Protein AF-A0A7S6M8K4-F1 (afdb_monomer)

Sequence (267 aa):
MRDAERLLAMAREAQRISGGGVRGGRFPSEGTAAASAAVRNTSRVVQAAASGADGEGVRRAIDTLEEMCRRQRLAIPEGLRHSLYQVLAAEVLVNAAIMDSSPSMVAVATVYNGVLAELVESPEFTTVRDTPGILRQAAIRNPSDPKGFLRKVFATVAELERDPEFKTFQDTPGILRQAAIRNLSDPKGFLRTAMATVAELERDPEFESLRNTPGMIRHAAVHNPSDPKGFLRKVLRPKPETADPAVKPWTETVTDRTEGADNVRQR

Secondary structure (DSSP, 8-state):
-HHHHHHHHHHHHHHHHH------PPPPPHHHHHHHHHHHHH-HHHHHHHTTTTHHHHHHHHHHHHHHHHHTT----HHHHHHHHHHHHHHHHHHHHHTTS-HHHHHHHHHHHS-THHHHS-GGGGGGTT-HHHHHHHHHHSTT-HHHHHHHHHHHHHHHHH-GGGGGGTT-HHHHHHHHHH-TT-HHHHHHHHHHHHHHHHH-GGGGGGTT-HHHHHHHHHH-TT-HHHHHHHHHSPPPP---S----------------------

Foldseek 3Di:
DVVLVVLLVVLLVLCLVVVDDLDDDDDDDPLLVVLLVCLCVPPPLLVVCCVDPQNVLLVLLSRSLVSSCVVSVHDDDSVSSNVNSNLLSVQLVQQCVVLVHGSNQQSLLCSNPPRCVCLLPPPVCPVCNVVSVLSSLLCRVPSNCSPVLVVLLVVQLVVLCPDPVLVVCVVPSVLSSCLCRVVVVCSPVLSVQLVVQLVVQCPDPVCVVCVVVSVLSSCLSRVVVVCSPVVVVVVPDPDPDPPDPDDDDDDDDDDDDDDDDDDDDDD

Mean predicted aligned error: 11.48 Å

Structure (mmCIF, N/CA/C/O backbone):
data_AF-A0A7S6M8K4-F1
#
_entry.id   AF-A0A7S6M8K4-F1
#
loop_
_atom_site.group_PDB
_atom_site.id
_atom_site.type_symbol
_atom_site.label_atom_id
_atom_site.label_alt_id
_atom_site.label_comp_id
_atom_site.label_asym_id
_atom_site.label_entity_id
_atom_site.label_seq_id
_atom_site.pdbx_PDB_ins_code
_atom_site.Cartn_x
_atom_site.Cartn_y
_atom_site.Cartn_z
_atom_site.occupancy
_atom_site.B_iso_or_equiv
_atom_site.auth_seq_id
_atom_site.auth_comp_id
_atom_site.auth_asym_id
_atom_site.auth_atom_id
_atom_site.pdbx_PDB_model_num
ATOM 1 N N . MET A 1 1 ? 12.757 -6.498 -26.785 1.00 80.44 1 MET A N 1
ATOM 2 C CA . MET A 1 1 ? 12.125 -7.025 -25.551 1.00 80.44 1 MET A CA 1
ATOM 3 C C . MET A 1 1 ? 13.153 -7.408 -24.493 1.00 80.44 1 MET A C 1
ATOM 5 O O . MET A 1 1 ? 13.243 -6.672 -23.525 1.00 80.44 1 MET A O 1
ATOM 9 N N . ARG A 1 2 ? 14.007 -8.426 -24.691 1.00 89.69 2 ARG A N 1
ATOM 10 C CA . ARG A 1 2 ? 15.020 -8.834 -23.685 1.00 89.69 2 ARG A CA 1
ATOM 11 C C . ARG A 1 2 ? 15.926 -7.701 -23.169 1.00 89.69 2 ARG A C 1
ATOM 13 O O . ARG A 1 2 ? 16.185 -7.622 -21.976 1.00 89.69 2 ARG A O 1
ATOM 20 N N . ASP A 1 3 ? 16.381 -6.796 -24.037 1.00 92.38 3 ASP A N 1
ATOM 21 C CA . ASP A 1 3 ? 17.190 -5.635 -23.615 1.00 92.38 3 ASP A CA 1
ATOM 22 C C . ASP A 1 3 ? 16.422 -4.636 -22.743 1.00 92.38 3 ASP A C 1
ATOM 24 O O . ASP A 1 3 ? 16.985 -4.054 -21.820 1.00 92.38 3 ASP A O 1
ATOM 28 N N . ALA A 1 4 ? 15.127 -4.465 -23.008 1.00 90.56 4 ALA A N 1
ATOM 29 C CA . ALA A 1 4 ? 14.264 -3.581 -22.238 1.00 90.56 4 ALA A CA 1
ATOM 30 C C . ALA A 1 4 ? 14.006 -4.137 -20.828 1.00 90.56 4 ALA A C 1
ATOM 32 O O . ALA A 1 4 ? 14.117 -3.405 -19.848 1.00 90.56 4 ALA A O 1
ATOM 33 N N . GLU A 1 5 ? 13.740 -5.441 -20.717 1.00 91.94 5 GLU A N 1
ATOM 34 C CA . GLU A 1 5 ? 13.595 -6.138 -19.431 1.00 91.94 5 GLU A CA 1
ATOM 35 C C . GLU A 1 5 ? 14.881 -6.052 -18.600 1.00 91.94 5 GLU A C 1
ATOM 37 O O . GLU A 1 5 ? 14.834 -5.730 -17.412 1.00 91.94 5 GLU A O 1
ATOM 42 N N . ARG A 1 6 ? 16.045 -6.257 -19.236 1.00 94.88 6 ARG A N 1
ATOM 43 C CA . ARG A 1 6 ? 17.353 -6.084 -18.586 1.00 94.88 6 ARG A CA 1
ATOM 44 C C . ARG A 1 6 ? 17.541 -4.670 -18.045 1.00 94.88 6 ARG A C 1
ATOM 46 O O . ARG A 1 6 ? 17.959 -4.516 -16.901 1.00 94.88 6 ARG A O 1
ATOM 53 N N . LEU A 1 7 ? 17.210 -3.646 -18.831 1.00 93.50 7 LEU A N 1
ATOM 54 C CA . LEU A 1 7 ? 17.341 -2.255 -18.400 1.00 93.50 7 LEU A CA 1
ATOM 55 C C . LEU A 1 7 ? 16.407 -1.921 -17.223 1.00 93.50 7 LEU A C 1
ATOM 57 O O . LEU A 1 7 ? 16.845 -1.256 -16.285 1.00 93.50 7 LEU A O 1
ATOM 61 N N . LEU A 1 8 ? 15.159 -2.413 -17.223 1.00 94.31 8 LEU A N 1
ATOM 62 C CA . LEU A 1 8 ? 14.250 -2.274 -16.071 1.00 94.31 8 LEU A CA 1
ATOM 63 C C . LEU A 1 8 ? 14.830 -2.923 -14.817 1.00 94.31 8 LEU A C 1
ATOM 65 O O . LEU A 1 8 ? 14.835 -2.302 -13.754 1.00 94.31 8 LEU A O 1
ATOM 69 N N . ALA A 1 9 ? 15.335 -4.152 -14.935 1.00 94.38 9 ALA A N 1
ATOM 70 C CA . ALA A 1 9 ? 15.938 -4.867 -13.816 1.00 94.38 9 ALA A CA 1
ATOM 71 C C . ALA A 1 9 ? 17.154 -4.113 -13.253 1.00 94.38 9 ALA A C 1
ATOM 73 O O . ALA A 1 9 ? 17.251 -3.928 -12.040 1.00 94.38 9 ALA A O 1
ATOM 74 N N . MET A 1 10 ? 18.030 -3.599 -14.123 1.00 94.44 10 MET A N 1
ATOM 75 C CA . MET A 1 10 ? 19.170 -2.768 -13.721 1.00 94.44 10 MET A CA 1
ATOM 76 C C . MET A 1 10 ? 18.728 -1.491 -13.002 1.00 94.44 10 MET A C 1
ATOM 78 O O . MET A 1 10 ? 19.298 -1.139 -11.972 1.00 94.44 10 MET A O 1
ATOM 82 N N . ALA A 1 11 ? 17.706 -0.804 -13.518 1.00 93.25 11 ALA A N 1
ATOM 83 C CA . ALA A 1 11 ? 17.202 0.421 -12.907 1.00 93.25 11 ALA A CA 1
ATOM 84 C C . ALA A 1 11 ? 16.611 0.171 -11.514 1.00 93.25 11 ALA A C 1
ATOM 86 O O . ALA A 1 11 ? 16.891 0.930 -10.586 1.00 93.25 11 ALA A O 1
ATOM 87 N N . ARG A 1 12 ? 15.863 -0.924 -11.348 1.00 94.31 12 ARG A N 1
ATOM 88 C CA . ARG A 1 12 ? 15.320 -1.363 -10.054 1.00 94.31 12 ARG A CA 1
ATOM 89 C C . ARG A 1 12 ? 16.419 -1.710 -9.058 1.00 94.31 12 ARG A C 1
ATOM 91 O O . ARG A 1 12 ? 16.337 -1.304 -7.903 1.00 94.31 12 ARG A O 1
ATOM 98 N N . GLU A 1 13 ? 17.447 -2.429 -9.498 1.00 92.75 13 GLU A N 1
ATOM 99 C CA . GLU A 1 13 ? 18.561 -2.822 -8.634 1.00 92.75 13 GLU A CA 1
ATOM 100 C C . GLU A 1 13 ? 19.394 -1.616 -8.190 1.00 92.75 13 GLU A C 1
ATOM 102 O O . GLU A 1 13 ? 19.613 -1.425 -6.995 1.00 92.75 13 GLU A O 1
ATOM 107 N N . ALA A 1 14 ? 19.762 -0.728 -9.118 1.00 90.44 14 ALA A N 1
ATOM 108 C CA . ALA A 1 14 ? 20.446 0.521 -8.783 1.00 90.44 14 ALA A CA 1
ATOM 109 C C . ALA A 1 14 ? 19.627 1.357 -7.784 1.00 90.44 14 ALA A C 1
ATOM 111 O O . ALA A 1 14 ? 20.143 1.869 -6.788 1.00 90.44 14 ALA A O 1
ATOM 112 N N . GLN A 1 15 ? 18.314 1.432 -8.007 1.00 89.62 15 GLN A N 1
ATOM 113 C CA . GLN A 1 15 ? 17.397 2.126 -7.120 1.00 89.62 15 GLN A CA 1
ATOM 114 C C . GLN A 1 15 ? 17.330 1.484 -5.723 1.00 89.62 15 GLN A C 1
ATOM 116 O O . GLN A 1 15 ? 17.346 2.215 -4.728 1.00 89.62 15 GLN A O 1
ATOM 121 N N . ARG A 1 16 ? 17.307 0.149 -5.631 1.00 87.88 16 ARG A N 1
ATOM 122 C CA . ARG A 1 16 ? 17.327 -0.603 -4.368 1.00 87.88 16 ARG A CA 1
ATOM 123 C C . ARG A 1 16 ? 18.598 -0.328 -3.566 1.00 87.88 16 ARG A C 1
ATOM 125 O O . ARG A 1 16 ? 18.498 -0.043 -2.377 1.00 87.88 16 ARG A O 1
ATOM 132 N N . ILE A 1 17 ? 19.761 -0.337 -4.219 1.00 87.00 17 ILE A N 1
ATOM 133 C CA . ILE A 1 17 ? 21.057 -0.044 -3.585 1.00 87.00 17 ILE A CA 1
ATOM 134 C C . ILE A 1 17 ? 21.106 1.401 -3.071 1.00 87.00 17 ILE A C 1
ATOM 136 O O . ILE A 1 17 ? 21.607 1.657 -1.979 1.00 87.00 17 ILE A O 1
ATOM 140 N N . SER A 1 18 ? 20.564 2.355 -3.834 1.00 84.25 18 SER A N 1
ATOM 141 C CA . SER A 1 18 ? 20.628 3.777 -3.471 1.00 84.25 18 SER A CA 1
ATOM 142 C C . SER A 1 18 ? 19.740 4.178 -2.282 1.00 84.25 18 SER A C 1
ATOM 144 O O . SER A 1 18 ? 19.980 5.217 -1.673 1.00 84.25 18 SER A O 1
AT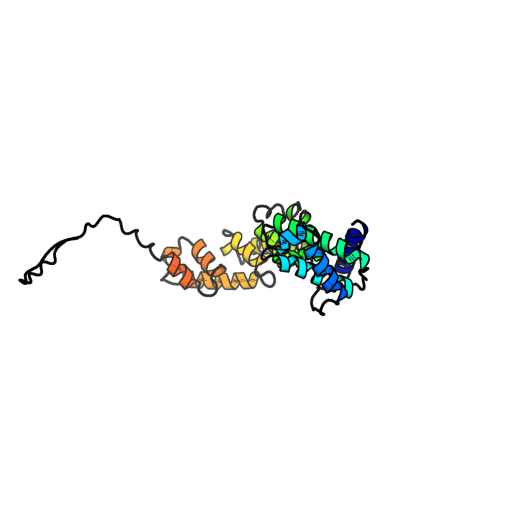OM 146 N N . GLY A 1 19 ? 18.681 3.413 -1.980 1.00 70.12 19 GLY A N 1
ATOM 147 C CA . GLY A 1 19 ? 17.754 3.652 -0.861 1.00 70.12 19 GLY A CA 1
ATOM 148 C C . GLY A 1 19 ? 16.918 4.949 -0.907 1.00 70.12 19 GLY A C 1
ATOM 149 O O . GLY A 1 19 ? 16.020 5.126 -0.085 1.00 70.12 19 GLY A O 1
ATOM 150 N N . GLY A 1 20 ? 17.171 5.868 -1.844 1.00 67.94 20 GLY A N 1
ATOM 151 C CA . GLY A 1 20 ? 16.504 7.175 -1.915 1.00 67.94 20 GLY A CA 1
ATOM 152 C C . GLY A 1 20 ? 15.172 7.150 -2.671 1.00 67.94 20 GLY A C 1
ATOM 153 O O . GLY A 1 20 ? 15.065 6.546 -3.728 1.00 67.94 20 GLY A O 1
ATOM 154 N N . GLY A 1 21 ? 14.141 7.851 -2.194 1.00 65.88 21 GLY A N 1
ATOM 155 C CA . GLY A 1 21 ? 12.862 7.942 -2.913 1.00 65.88 21 GLY A CA 1
ATOM 156 C C . GLY A 1 21 ? 12.962 8.649 -4.278 1.00 65.88 21 GLY A C 1
ATOM 157 O O . GLY A 1 21 ? 13.757 9.573 -4.472 1.00 65.88 21 GLY A O 1
ATOM 158 N N . VAL A 1 22 ? 12.095 8.266 -5.219 1.00 63.56 22 VAL A N 1
ATOM 159 C CA . VAL A 1 22 ? 11.890 8.970 -6.492 1.00 63.56 22 VAL A CA 1
ATOM 160 C C . VAL A 1 22 ? 10.879 10.093 -6.220 1.00 63.56 22 VAL A C 1
ATOM 162 O O . VAL A 1 22 ? 9.671 9.874 -6.211 1.00 63.56 22 VAL A O 1
ATOM 165 N N . ARG A 1 23 ? 11.364 11.294 -5.876 1.00 58.34 23 ARG A N 1
ATOM 166 C CA . ARG A 1 23 ? 10.528 12.487 -5.620 1.00 58.34 23 ARG A CA 1
ATOM 167 C C . ARG A 1 23 ? 11.109 13.735 -6.265 1.00 58.34 23 ARG A C 1
ATOM 169 O O . ARG A 1 23 ? 12.242 14.089 -5.962 1.00 58.34 23 ARG A O 1
ATOM 176 N N . GLY A 1 24 ? 10.297 14.452 -7.034 1.00 49.84 24 GLY A N 1
ATOM 177 C CA . GLY A 1 24 ? 10.680 15.684 -7.725 1.00 49.84 24 GLY A CA 1
ATOM 178 C C . GLY A 1 24 ? 10.673 15.457 -9.229 1.00 49.84 24 GLY A C 1
ATOM 179 O O . GLY A 1 24 ? 11.394 14.600 -9.723 1.00 49.84 24 GLY A O 1
ATOM 180 N N . GLY A 1 25 ? 9.813 16.183 -9.936 1.00 50.12 25 GLY A N 1
ATOM 181 C CA . GLY A 1 25 ? 9.727 16.116 -11.388 1.00 50.12 25 GLY A CA 1
ATOM 182 C C . GLY A 1 25 ? 10.574 17.212 -12.017 1.00 50.12 25 GLY A C 1
ATOM 183 O O . GLY A 1 25 ? 10.394 18.388 -11.705 1.00 50.12 25 GLY A O 1
ATOM 184 N N . ARG A 1 26 ? 11.462 16.841 -12.938 1.00 55.88 26 ARG A N 1
ATOM 185 C CA . ARG A 1 26 ? 11.700 17.691 -14.109 1.00 55.88 26 ARG A CA 1
ATOM 186 C C . ARG A 1 26 ? 10.752 17.239 -15.208 1.00 55.88 26 ARG A C 1
ATOM 188 O O . ARG A 1 26 ? 10.406 16.062 -15.276 1.00 55.88 26 ARG A O 1
ATOM 195 N N . PHE A 1 27 ? 10.336 18.183 -16.043 1.00 55.06 27 PHE A N 1
ATOM 196 C CA . PHE A 1 27 ? 9.545 17.875 -17.225 1.00 55.06 27 PHE A CA 1
ATOM 197 C C . PHE A 1 27 ? 10.275 16.831 -18.091 1.00 55.06 27 PHE A C 1
ATOM 199 O O . PHE A 1 27 ? 11.500 16.930 -18.236 1.00 55.06 27 PHE A O 1
ATOM 206 N N . PRO A 1 28 ? 9.557 15.827 -18.627 1.00 61.09 28 PRO A N 1
ATOM 207 C CA . PRO A 1 28 ? 10.139 14.851 -19.540 1.00 61.09 28 PRO A CA 1
ATOM 208 C C . PRO A 1 28 ? 10.747 15.565 -20.753 1.00 61.09 28 PRO A C 1
ATOM 210 O O . PRO A 1 28 ? 10.230 16.591 -21.195 1.00 61.09 28 PRO A O 1
ATOM 213 N N . SER A 1 29 ? 11.851 15.037 -21.291 1.00 67.00 29 SER A N 1
ATOM 214 C CA . SER A 1 29 ? 12.416 15.567 -22.535 1.00 67.00 29 SER A CA 1
ATOM 215 C C . SER A 1 29 ? 11.436 15.364 -23.697 1.00 67.00 29 SER A C 1
ATOM 217 O O . SER A 1 29 ? 10.561 14.495 -23.637 1.00 67.00 29 SER A O 1
ATOM 219 N N . GLU A 1 30 ? 11.595 16.122 -24.785 1.00 66.38 30 GLU A N 1
ATOM 220 C CA . GLU A 1 30 ? 10.774 15.943 -25.993 1.00 66.38 30 GLU A CA 1
ATOM 221 C C . GLU A 1 30 ? 10.832 14.499 -26.521 1.00 66.38 30 GLU A C 1
ATOM 223 O O . GLU A 1 30 ? 9.801 13.931 -26.881 1.00 66.38 30 GLU A O 1
ATOM 228 N N . GLY A 1 31 ? 12.005 13.855 -26.462 1.00 65.56 31 GLY A N 1
ATOM 229 C CA . GLY A 1 31 ? 12.171 12.442 -26.820 1.00 65.56 31 GLY A CA 1
ATOM 230 C C . GLY A 1 31 ? 11.387 11.483 -25.912 1.00 65.56 31 GLY A C 1
ATOM 231 O O . GLY A 1 31 ? 10.781 10.525 -26.395 1.00 65.56 31 GLY A O 1
ATOM 232 N N . THR A 1 32 ? 11.321 11.759 -24.606 1.00 68.56 32 THR A N 1
ATOM 233 C CA . THR A 1 32 ? 10.484 11.004 -23.658 1.00 68.56 32 THR A CA 1
ATOM 234 C C . THR A 1 32 ? 8.996 11.184 -23.969 1.00 68.56 32 THR A C 1
ATOM 236 O O . THR A 1 32 ? 8.247 10.205 -23.997 1.00 68.56 32 THR A O 1
ATOM 239 N N . ALA A 1 33 ? 8.561 12.415 -24.253 1.00 70.69 33 ALA A N 1
ATOM 240 C CA . ALA A 1 33 ? 7.173 12.711 -24.600 1.00 70.69 33 ALA A CA 1
ATOM 241 C C . ALA A 1 33 ? 6.750 12.019 -25.909 1.00 70.69 33 ALA A C 1
ATOM 243 O O . ALA A 1 33 ? 5.686 11.391 -25.953 1.00 70.69 33 ALA A O 1
ATOM 244 N N . ALA A 1 34 ? 7.604 12.057 -26.938 1.00 72.25 34 ALA A N 1
ATOM 245 C CA . ALA A 1 34 ? 7.370 11.411 -28.227 1.00 72.25 34 ALA A CA 1
ATOM 246 C C . ALA A 1 34 ? 7.308 9.879 -28.109 1.00 72.25 34 ALA A C 1
ATOM 248 O O . ALA A 1 34 ? 6.358 9.262 -28.592 1.00 72.25 34 ALA A O 1
ATOM 249 N N . ALA A 1 35 ? 8.258 9.254 -27.403 1.00 70.88 35 ALA A N 1
ATOM 250 C CA . ALA A 1 35 ? 8.255 7.806 -27.188 1.00 70.88 35 ALA A CA 1
ATOM 251 C C . ALA A 1 35 ? 7.057 7.344 -26.334 1.00 70.88 35 ALA A C 1
ATOM 253 O O . ALA A 1 35 ? 6.442 6.317 -26.629 1.00 70.88 35 ALA A O 1
ATOM 254 N N . SER A 1 36 ? 6.673 8.123 -25.316 1.00 69.12 36 SER A N 1
ATOM 255 C CA . SER A 1 36 ? 5.477 7.875 -24.499 1.00 69.12 36 SER A CA 1
ATOM 256 C C . SER A 1 36 ? 4.193 7.948 -25.337 1.00 69.12 36 SER A C 1
ATOM 258 O O . SER A 1 36 ? 3.338 7.063 -25.252 1.00 69.12 36 SER A O 1
ATOM 260 N N . ALA A 1 37 ? 4.066 8.963 -26.199 1.00 71.88 37 ALA A N 1
ATOM 261 C CA . ALA A 1 37 ? 2.937 9.100 -27.117 1.00 71.88 37 ALA A CA 1
ATOM 262 C C . ALA A 1 37 ? 2.891 7.967 -28.154 1.00 71.88 37 ALA A C 1
ATOM 264 O O . ALA A 1 37 ? 1.827 7.393 -28.385 1.00 71.88 37 ALA A O 1
ATOM 265 N N . ALA A 1 38 ? 4.040 7.588 -28.720 1.00 72.31 38 ALA A N 1
ATOM 266 C CA . ALA A 1 38 ? 4.138 6.485 -29.669 1.00 72.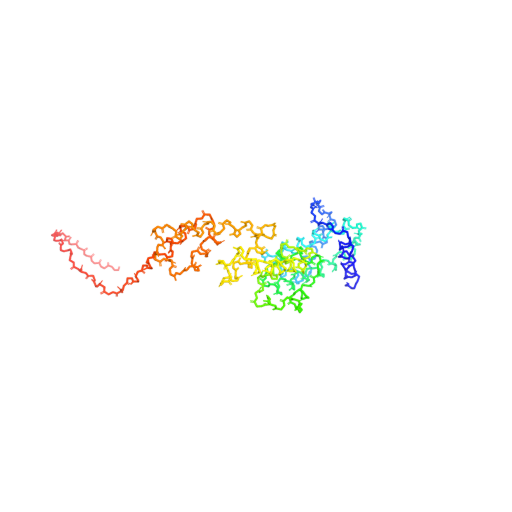31 38 ALA A CA 1
ATOM 267 C C . ALA A 1 38 ? 3.637 5.172 -29.057 1.00 72.31 38 ALA A C 1
ATOM 269 O O . ALA A 1 38 ? 2.848 4.471 -29.683 1.00 72.31 38 ALA A O 1
ATOM 270 N N . VAL A 1 39 ? 4.025 4.857 -27.817 1.00 70.25 39 VAL A N 1
ATOM 271 C CA . VAL A 1 39 ? 3.605 3.630 -27.116 1.00 70.25 39 VAL A CA 1
ATOM 272 C C . VAL A 1 39 ? 2.097 3.595 -26.880 1.00 70.25 39 VAL A C 1
ATOM 274 O O . VAL A 1 39 ? 1.481 2.553 -27.106 1.00 70.25 39 VAL A O 1
ATOM 277 N N . ARG A 1 40 ? 1.488 4.7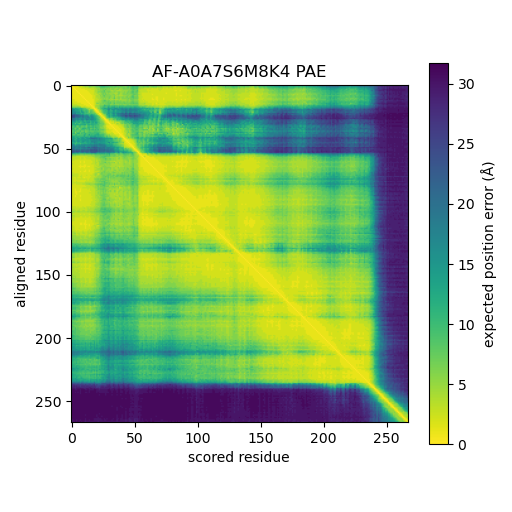34 -26.523 1.00 67.00 40 ARG A N 1
ATOM 278 C CA . ARG A 1 40 ? 0.024 4.859 -26.418 1.00 67.00 40 ARG A CA 1
ATOM 279 C C . ARG A 1 40 ? -0.684 4.618 -27.752 1.00 67.00 40 ARG A C 1
ATOM 281 O O . ARG A 1 40 ? -1.744 4.007 -27.769 1.00 67.00 40 ARG A O 1
ATOM 288 N N . ASN A 1 41 ? -0.089 5.067 -28.855 1.00 65.56 41 ASN A N 1
ATOM 289 C CA . ASN A 1 41 ? -0.712 5.028 -30.180 1.00 65.56 41 ASN A CA 1
ATOM 290 C C . ASN A 1 41 ? -0.485 3.720 -30.957 1.00 65.56 41 ASN A C 1
ATOM 292 O O . ASN A 1 41 ? -1.177 3.472 -31.941 1.00 65.56 41 ASN A O 1
ATOM 296 N N . THR A 1 42 ? 0.485 2.894 -30.560 1.00 65.81 42 THR A N 1
ATOM 297 C CA . THR A 1 42 ? 0.885 1.694 -31.326 1.00 65.81 42 THR A CA 1
ATOM 298 C C . THR A 1 42 ? 0.662 0.387 -30.578 1.00 65.81 42 THR A C 1
ATOM 300 O O . THR A 1 42 ? 0.421 -0.642 -31.206 1.00 65.81 42 THR A O 1
ATOM 303 N N . SER A 1 43 ? 0.708 0.388 -29.245 1.00 65.75 43 SER A N 1
ATOM 304 C CA . SER A 1 43 ? 0.426 -0.822 -28.479 1.00 65.75 43 SER A CA 1
ATOM 305 C C . SER A 1 43 ? -1.067 -0.931 -28.222 1.00 65.75 43 SER A C 1
ATOM 307 O O . SER A 1 43 ? -1.571 -0.230 -27.356 1.00 65.75 43 SER A O 1
ATOM 309 N N . ARG A 1 44 ? -1.767 -1.851 -28.899 1.00 62.72 44 ARG A N 1
ATOM 310 C CA . ARG A 1 44 ? -3.197 -2.129 -28.647 1.00 62.72 44 ARG A CA 1
ATOM 311 C C . ARG A 1 44 ? -3.509 -2.381 -27.168 1.00 62.72 44 ARG A C 1
ATOM 313 O O . ARG A 1 44 ? -4.572 -1.991 -26.706 1.00 62.72 44 ARG A O 1
ATOM 320 N N . VAL A 1 45 ? -2.576 -2.983 -26.425 1.00 59.38 45 VAL A N 1
ATOM 321 C CA . VAL A 1 45 ? -2.699 -3.233 -24.978 1.00 59.38 45 VAL A CA 1
ATOM 322 C C . VAL A 1 45 ? -2.682 -1.923 -24.185 1.00 59.38 45 VAL A C 1
ATOM 324 O O . VAL A 1 45 ? -3.517 -1.714 -23.310 1.00 59.38 45 VAL A O 1
ATOM 327 N N . VAL A 1 46 ? -1.776 -1.002 -24.526 1.00 62.78 46 VAL A N 1
ATOM 328 C CA . VAL A 1 46 ? -1.713 0.329 -23.896 1.00 62.78 46 VAL A CA 1
ATOM 329 C C . VAL A 1 46 ? -2.856 1.216 -24.373 1.00 62.78 46 VAL A C 1
ATOM 331 O O . VAL A 1 46 ? -3.374 2.006 -23.601 1.00 62.78 46 VAL A O 1
ATOM 334 N N . GLN A 1 47 ? -3.274 1.071 -25.624 1.00 62.91 47 GLN A N 1
ATOM 335 C CA . GLN A 1 47 ? -4.352 1.825 -26.246 1.00 62.91 47 GLN A CA 1
ATOM 336 C C . GLN A 1 47 ? -5.702 1.452 -25.629 1.00 62.91 47 GLN A C 1
ATOM 338 O O . GLN A 1 47 ? -6.455 2.349 -25.274 1.00 62.91 47 GLN A O 1
ATOM 343 N N . ALA A 1 48 ? -5.949 0.158 -25.389 1.00 58.56 48 ALA A N 1
ATOM 344 C CA . ALA A 1 48 ? -7.110 -0.336 -24.650 1.00 58.56 48 ALA A CA 1
ATOM 345 C C . ALA A 1 48 ? -7.133 0.170 -23.195 1.00 58.56 48 ALA A C 1
ATOM 347 O O . ALA A 1 48 ? -8.190 0.538 -22.687 1.00 58.56 48 ALA A O 1
ATOM 348 N N . ALA A 1 49 ? -5.967 0.256 -22.545 1.00 54.78 49 ALA A N 1
ATOM 349 C CA . ALA A 1 49 ? -5.834 0.857 -21.217 1.00 54.78 49 ALA A CA 1
ATOM 350 C C . ALA A 1 49 ? -5.981 2.394 -21.219 1.00 54.78 49 ALA A C 1
ATOM 352 O O . ALA A 1 49 ? -6.477 2.975 -20.258 1.00 54.78 49 ALA A O 1
ATOM 353 N N . ALA A 1 50 ? -5.559 3.063 -22.296 1.00 50.94 50 ALA A N 1
ATOM 354 C CA . ALA A 1 50 ? -5.585 4.517 -22.448 1.00 50.94 50 ALA A CA 1
ATOM 355 C C . ALA A 1 50 ? -6.932 5.061 -22.949 1.00 50.94 50 ALA A C 1
ATOM 357 O O . ALA A 1 50 ? -7.204 6.241 -22.758 1.00 50.94 50 ALA A O 1
ATOM 358 N N . SER A 1 51 ? -7.778 4.227 -23.564 1.00 54.59 51 SER A N 1
ATOM 359 C CA . SER A 1 51 ? -9.147 4.582 -23.964 1.00 54.59 51 SER A CA 1
ATOM 360 C C . SER A 1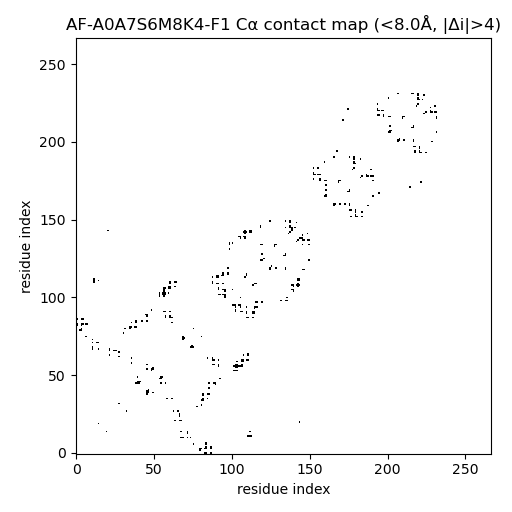 51 ? -10.141 4.661 -22.793 1.00 54.59 51 SER A C 1
ATOM 362 O O . SER A 1 51 ? -11.287 5.049 -23.003 1.00 54.59 51 SER A O 1
ATOM 364 N N . GLY A 1 52 ? -9.716 4.318 -21.570 1.00 54.41 52 GLY A N 1
ATOM 365 C CA . GLY A 1 52 ? -10.448 4.556 -20.319 1.00 54.41 52 GLY A CA 1
ATOM 366 C C . GLY A 1 52 ? -9.781 5.625 -19.439 1.00 54.41 52 GLY A C 1
ATOM 367 O O . GLY A 1 52 ? -8.740 6.176 -19.791 1.00 54.41 52 GLY A O 1
ATOM 368 N N . ALA A 1 53 ? -10.335 5.879 -18.248 1.00 50.69 53 ALA A N 1
ATOM 369 C CA . ALA A 1 53 ? -9.800 6.827 -17.252 1.00 50.69 53 ALA A CA 1
ATOM 370 C C . ALA A 1 53 ? -8.379 6.488 -16.718 1.00 50.69 53 ALA A C 1
ATOM 372 O O . ALA A 1 53 ? -7.833 7.214 -15.891 1.00 50.69 53 ALA A O 1
ATOM 373 N N . ASP A 1 54 ? -7.757 5.412 -17.210 1.00 62.16 54 ASP A N 1
ATOM 374 C CA . ASP A 1 54 ? -6.554 4.782 -16.663 1.00 62.16 54 ASP A CA 1
ATOM 375 C C . ASP A 1 54 ? -5.261 5.026 -17.468 1.00 62.16 54 ASP A C 1
ATOM 377 O O . ASP A 1 54 ? -4.176 4.597 -17.055 1.00 62.16 54 ASP A O 1
ATOM 381 N N . GLY A 1 55 ? -5.319 5.785 -18.571 1.00 67.81 55 GLY A N 1
ATOM 382 C CA . GLY A 1 55 ? -4.125 6.200 -19.327 1.00 67.81 55 GLY A CA 1
ATOM 383 C C . GLY A 1 55 ? -3.123 7.027 -18.503 1.00 67.81 55 GLY A C 1
ATOM 384 O O . GLY A 1 55 ? -1.922 7.049 -18.796 1.00 67.81 55 GLY A O 1
ATOM 385 N N . GLU A 1 56 ? -3.593 7.664 -17.427 1.00 80.25 56 GLU A N 1
ATOM 386 C CA . GLU A 1 56 ? -2.756 8.407 -16.486 1.00 80.25 56 GLU A CA 1
ATOM 387 C C . GLU A 1 56 ? -1.797 7.500 -15.703 1.00 80.25 56 GLU A C 1
ATOM 389 O O . GLU A 1 56 ? -0.657 7.897 -15.453 1.00 80.25 56 GLU A O 1
ATOM 394 N N . GLY A 1 57 ? -2.198 6.272 -15.366 1.00 84.56 57 GLY A N 1
ATOM 395 C CA . GLY A 1 57 ? -1.367 5.361 -14.581 1.00 84.56 57 GLY A CA 1
ATOM 396 C C . GLY A 1 57 ? -0.124 4.900 -15.330 1.00 84.56 57 GLY A C 1
ATOM 397 O O . GLY A 1 57 ? 0.982 4.946 -14.791 1.00 84.56 57 GLY A O 1
ATOM 398 N N . VAL A 1 58 ? -0.279 4.547 -16.608 1.00 85.62 58 VAL A N 1
ATOM 399 C CA . VAL A 1 58 ? 0.854 4.185 -17.473 1.00 85.62 58 VAL A CA 1
ATOM 400 C C . VAL A 1 58 ? 1.781 5.383 -17.677 1.00 85.62 58 VAL A C 1
ATOM 402 O O . VAL A 1 58 ? 2.997 5.244 -17.556 1.00 85.62 58 VAL A O 1
ATOM 405 N N . ARG A 1 59 ? 1.226 6.580 -17.919 1.00 83.75 59 ARG A N 1
ATOM 406 C CA . ARG A 1 59 ? 2.026 7.810 -18.025 1.00 83.75 59 ARG A CA 1
ATOM 407 C C . ARG A 1 59 ? 2.817 8.065 -16.741 1.00 83.75 59 ARG A C 1
ATOM 409 O O . ARG A 1 59 ? 4.022 8.274 -16.803 1.00 83.75 59 ARG A O 1
ATOM 416 N N . ARG A 1 60 ? 2.161 7.974 -15.583 1.00 86.94 60 ARG A N 1
ATOM 417 C CA . ARG A 1 60 ? 2.790 8.141 -14.269 1.00 86.94 60 ARG A CA 1
ATOM 418 C C . ARG A 1 60 ? 3.917 7.135 -14.045 1.00 86.94 60 ARG A C 1
ATOM 420 O O . ARG A 1 60 ? 4.949 7.511 -13.492 1.00 86.94 60 ARG A O 1
ATOM 427 N N . ALA A 1 61 ? 3.741 5.882 -14.462 1.00 91.06 61 ALA A N 1
ATOM 428 C CA . ALA A 1 61 ? 4.788 4.869 -14.377 1.00 91.06 61 ALA A CA 1
ATOM 429 C C . ALA A 1 61 ? 5.993 5.231 -15.261 1.00 91.06 61 ALA A C 1
ATOM 431 O O . ALA A 1 61 ? 7.123 5.187 -14.782 1.00 91.06 61 ALA A O 1
ATOM 432 N N . ILE A 1 62 ? 5.760 5.653 -16.510 1.00 89.94 62 ILE A N 1
ATOM 433 C CA . ILE A 1 62 ? 6.821 6.097 -17.431 1.00 89.94 62 ILE A CA 1
ATOM 434 C C . ILE A 1 62 ? 7.582 7.289 -16.843 1.00 89.94 62 ILE A C 1
ATOM 436 O O . ILE A 1 62 ? 8.801 7.226 -16.721 1.00 89.94 62 ILE A O 1
ATOM 440 N N . ASP A 1 63 ? 6.876 8.333 -16.406 1.00 86.81 63 ASP A N 1
ATOM 441 C CA . ASP A 1 63 ? 7.492 9.534 -15.826 1.00 86.81 63 ASP A CA 1
ATOM 442 C C . ASP A 1 63 ? 8.338 9.181 -14.584 1.00 86.81 63 ASP A C 1
ATOM 444 O O . ASP A 1 63 ? 9.442 9.693 -14.391 1.00 86.81 63 ASP A O 1
ATOM 448 N N . THR A 1 64 ? 7.849 8.249 -13.759 1.00 89.94 64 THR A N 1
ATOM 449 C CA . THR A 1 64 ? 8.565 7.766 -12.568 1.00 89.94 64 THR A CA 1
ATOM 450 C C . THR A 1 64 ? 9.805 6.946 -12.942 1.00 89.94 64 THR A C 1
ATOM 452 O O . THR A 1 64 ? 10.849 7.112 -12.313 1.00 89.94 64 THR A O 1
ATOM 455 N N . LEU A 1 65 ? 9.724 6.082 -13.961 1.00 92.69 65 LEU A N 1
ATOM 456 C CA . LEU A 1 65 ? 10.863 5.309 -14.466 1.00 92.69 65 LEU A CA 1
ATOM 457 C C . LEU A 1 65 ? 11.956 6.228 -15.022 1.00 92.69 65 LEU A C 1
ATOM 459 O O . LEU A 1 65 ? 13.130 6.030 -14.727 1.00 92.69 65 LEU A O 1
ATOM 463 N N . GLU A 1 66 ? 11.582 7.243 -15.794 1.00 89.56 66 GLU A N 1
ATOM 464 C CA . GLU A 1 66 ? 12.527 8.214 -16.351 1.00 89.56 66 GLU A CA 1
ATOM 465 C C . GLU A 1 66 ? 13.274 8.966 -15.252 1.00 89.56 66 GLU A C 1
ATOM 467 O O . GLU A 1 66 ? 14.503 9.061 -15.281 1.00 89.56 66 GLU A O 1
ATOM 472 N N . GLU A 1 67 ? 12.548 9.451 -14.243 1.00 87.62 67 GLU A N 1
ATOM 473 C CA . GLU A 1 67 ? 13.158 10.120 -13.095 1.00 87.62 67 GLU A CA 1
ATOM 474 C C . GLU A 1 67 ? 14.053 9.161 -12.293 1.00 87.62 67 GLU A C 1
ATOM 476 O O . GLU A 1 67 ? 15.139 9.556 -11.858 1.00 87.62 67 GLU A O 1
ATOM 481 N N . MET A 1 68 ? 13.646 7.897 -12.139 1.00 90.38 68 MET A N 1
ATOM 482 C CA . MET A 1 68 ? 14.465 6.854 -11.519 1.00 90.38 68 MET A CA 1
ATOM 483 C C . MET A 1 68 ? 15.774 6.657 -12.294 1.00 90.38 68 MET A C 1
ATOM 485 O O . MET A 1 68 ? 16.852 6.825 -11.726 1.00 90.38 68 MET A O 1
ATOM 489 N N . CYS A 1 69 ? 15.711 6.385 -13.599 1.00 90.25 69 CYS A N 1
ATOM 490 C CA . CYS A 1 69 ? 16.891 6.202 -14.443 1.00 90.25 69 CYS A CA 1
ATOM 491 C C . CYS A 1 69 ? 17.809 7.432 -14.423 1.00 90.25 69 CYS A C 1
ATOM 493 O O . CYS A 1 69 ? 19.021 7.290 -14.258 1.00 90.25 69 CYS A O 1
ATOM 495 N N . ARG A 1 70 ? 17.249 8.646 -14.484 1.00 87.69 70 ARG A N 1
ATOM 496 C CA . ARG A 1 70 ? 18.014 9.896 -14.403 1.00 87.69 70 ARG A CA 1
ATOM 497 C C . ARG A 1 70 ? 18.795 10.014 -13.091 1.00 87.69 70 ARG A C 1
ATOM 499 O O . ARG A 1 70 ? 19.974 10.366 -13.120 1.00 87.69 70 ARG A O 1
ATOM 506 N N . ARG A 1 71 ? 18.167 9.727 -11.943 1.00 85.06 71 ARG A N 1
ATOM 507 C CA . ARG A 1 71 ? 18.837 9.754 -10.625 1.00 85.06 71 ARG A CA 1
ATOM 508 C C . ARG A 1 71 ? 19.953 8.729 -10.525 1.00 85.06 71 ARG A C 1
ATOM 510 O O . ARG A 1 71 ? 21.014 9.044 -9.996 1.00 85.06 71 ARG A O 1
ATOM 517 N N . GLN A 1 72 ? 19.718 7.546 -11.082 1.00 88.25 72 GLN A N 1
ATOM 518 C CA . GLN A 1 72 ? 20.691 6.457 -11.107 1.00 88.25 72 GLN A CA 1
ATOM 519 C C . GLN A 1 72 ? 21.743 6.610 -12.218 1.00 88.25 72 GLN A C 1
ATOM 521 O O . GLN A 1 72 ? 22.589 5.738 -12.379 1.00 88.25 72 GLN A O 1
ATOM 526 N N . ARG A 1 73 ? 21.718 7.715 -12.983 1.00 88.69 73 ARG A N 1
ATOM 527 C CA . ARG A 1 73 ? 22.616 7.971 -14.126 1.00 88.69 73 ARG A CA 1
ATOM 528 C C . ARG A 1 73 ? 22.581 6.851 -15.177 1.00 88.69 73 ARG A C 1
ATOM 530 O O . ARG A 1 73 ? 23.577 6.577 -15.839 1.00 88.69 73 ARG A O 1
ATOM 537 N N . LEU A 1 74 ? 21.419 6.226 -15.344 1.00 89.69 74 LEU A N 1
ATOM 538 C CA . LEU A 1 74 ? 21.162 5.206 -16.351 1.00 89.69 74 LEU A CA 1
ATOM 539 C C . LEU A 1 74 ? 20.572 5.872 -17.591 1.00 89.69 74 LEU A C 1
ATOM 541 O O . LEU A 1 74 ? 19.444 6.365 -17.574 1.00 89.69 74 LEU A O 1
ATOM 545 N N . ALA A 1 75 ? 21.344 5.894 -18.675 1.00 89.06 75 ALA A N 1
ATOM 546 C CA . ALA A 1 75 ? 20.848 6.359 -19.960 1.00 89.06 75 ALA A CA 1
ATOM 547 C C . ALA A 1 75 ? 19.888 5.319 -20.547 1.00 89.06 75 ALA A C 1
ATOM 549 O O . ALA A 1 75 ? 20.225 4.140 -20.636 1.00 89.06 75 ALA A O 1
ATOM 550 N N . ILE A 1 76 ? 18.707 5.766 -20.974 1.00 88.69 76 ILE A N 1
ATOM 551 C CA . ILE A 1 76 ? 17.772 4.938 -21.734 1.00 88.69 76 ILE A CA 1
ATOM 552 C C . ILE A 1 76 ? 18.010 5.223 -23.221 1.00 88.69 76 ILE A C 1
ATOM 554 O O . ILE A 1 76 ? 17.696 6.335 -23.667 1.00 88.69 76 ILE A O 1
ATOM 558 N N . PRO A 1 77 ? 18.547 4.264 -24.000 1.00 89.88 77 PRO A N 1
ATOM 559 C CA . PRO A 1 77 ? 18.738 4.446 -25.435 1.00 89.88 77 PRO A CA 1
ATOM 560 C C . PRO A 1 77 ? 17.404 4.727 -26.127 1.00 89.88 77 PRO A C 1
ATOM 562 O O . PRO A 1 77 ? 16.414 4.044 -25.857 1.00 89.88 77 PRO A O 1
ATOM 565 N N . GLU A 1 78 ? 17.369 5.697 -27.043 1.00 83.88 78 GLU A N 1
ATOM 566 C CA . GLU A 1 78 ? 16.126 6.109 -27.715 1.00 83.88 78 GLU A CA 1
ATOM 567 C C . GLU A 1 78 ? 15.423 4.940 -28.412 1.00 83.88 78 GLU A C 1
ATOM 569 O O . GLU A 1 78 ? 14.223 4.743 -28.222 1.00 83.88 78 GLU A O 1
ATOM 574 N N . GLY A 1 79 ? 16.185 4.087 -29.107 1.00 86.56 79 GLY A N 1
ATOM 575 C CA . GLY A 1 79 ? 15.662 2.887 -29.767 1.00 86.56 79 GLY A CA 1
ATOM 576 C C . GLY A 1 79 ? 15.075 1.831 -28.818 1.00 86.56 79 GLY A C 1
ATOM 577 O O . GLY A 1 79 ? 14.325 0.967 -29.263 1.00 86.56 79 GLY A O 1
ATOM 578 N N . LEU A 1 80 ? 15.366 1.897 -27.513 1.00 89.06 80 LEU A N 1
ATOM 579 C CA . LEU A 1 80 ? 14.819 0.977 -26.509 1.00 89.06 80 LEU A CA 1
ATOM 580 C C . LEU A 1 80 ? 13.599 1.533 -25.767 1.00 89.06 80 LEU A C 1
ATOM 582 O O . LEU A 1 80 ? 12.845 0.738 -25.203 1.00 89.06 80 LEU A O 1
ATOM 586 N N . ARG A 1 81 ? 13.363 2.854 -25.780 1.00 86.81 81 ARG A N 1
ATOM 587 C CA . ARG A 1 81 ? 12.276 3.504 -25.016 1.00 86.81 81 ARG A CA 1
ATOM 588 C C . ARG A 1 81 ? 10.908 2.902 -25.313 1.00 86.81 81 ARG A C 1
ATOM 590 O O . ARG A 1 81 ? 10.144 2.626 -24.394 1.00 86.81 81 ARG A O 1
ATOM 597 N N . HIS A 1 82 ? 10.620 2.644 -26.587 1.00 83.94 82 HIS A N 1
ATOM 598 C CA . HIS A 1 82 ? 9.345 2.069 -27.002 1.00 83.94 82 HIS A CA 1
ATOM 599 C C . HIS A 1 82 ? 9.087 0.700 -26.348 1.00 83.94 82 HIS A C 1
ATOM 601 O O . HIS A 1 82 ? 8.088 0.524 -25.651 1.00 83.94 82 HIS A O 1
ATOM 607 N N . SER A 1 83 ? 10.014 -0.253 -26.508 1.00 87.38 83 SER A N 1
ATOM 608 C CA . SER A 1 83 ? 9.893 -1.582 -25.893 1.00 87.38 83 SER A CA 1
ATOM 609 C C . SER A 1 83 ? 9.921 -1.523 -24.364 1.00 87.38 83 SER A C 1
ATOM 611 O O . SER A 1 83 ? 9.216 -2.286 -23.713 1.00 87.38 83 SER A O 1
ATOM 613 N N . LEU A 1 84 ? 10.704 -0.610 -23.784 1.00 90.81 84 LEU A N 1
ATOM 614 C CA . LEU A 1 84 ? 10.778 -0.393 -22.339 1.00 90.81 84 LEU A CA 1
ATOM 615 C C . LEU A 1 84 ? 9.427 -0.001 -21.748 1.00 90.81 84 LEU A C 1
ATOM 617 O O . LEU A 1 84 ? 8.957 -0.620 -20.795 1.00 90.81 84 LEU A O 1
ATOM 621 N N . TYR A 1 85 ? 8.776 0.994 -22.341 1.00 89.88 85 TYR A N 1
ATOM 622 C CA . TYR A 1 85 ? 7.477 1.453 -21.870 1.00 89.88 85 TYR A CA 1
ATOM 623 C C . TYR A 1 85 ? 6.368 0.439 -22.153 1.00 89.88 85 TYR A C 1
ATOM 625 O O . TYR A 1 85 ? 5.417 0.372 -21.382 1.00 89.88 85 TYR A O 1
ATOM 633 N N . GLN A 1 86 ? 6.478 -0.368 -23.214 1.00 86.12 86 GLN A N 1
ATOM 634 C CA . GLN A 1 86 ? 5.547 -1.475 -23.452 1.00 86.12 86 GLN A CA 1
ATOM 635 C C . GLN A 1 86 ? 5.610 -2.525 -22.340 1.00 86.12 86 GLN A C 1
ATOM 637 O O . GLN A 1 86 ? 4.560 -2.916 -21.832 1.00 86.12 86 GLN A O 1
ATOM 642 N N . VAL A 1 87 ? 6.817 -2.948 -21.940 1.00 91.75 87 VAL A N 1
ATOM 643 C CA . VAL A 1 87 ? 6.999 -3.879 -20.813 1.00 91.75 87 VAL A CA 1
ATOM 644 C C .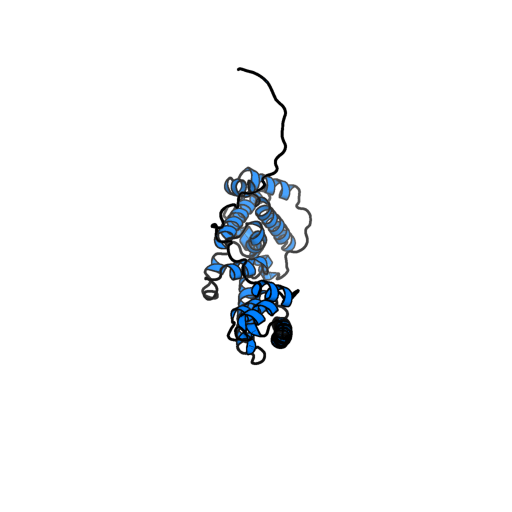 VAL A 1 87 ? 6.423 -3.270 -19.539 1.00 91.75 87 VAL A C 1
ATOM 646 O O . VAL A 1 87 ? 5.585 -3.892 -18.893 1.00 91.75 87 VAL A O 1
ATOM 649 N N . LEU A 1 88 ? 6.795 -2.027 -19.220 1.00 92.56 88 LEU A N 1
ATOM 650 C CA . LEU A 1 88 ? 6.312 -1.355 -18.015 1.00 92.56 88 LEU A CA 1
ATOM 651 C C . LEU A 1 88 ? 4.783 -1.224 -17.996 1.00 92.56 88 LEU A C 1
ATOM 653 O O . LEU A 1 88 ? 4.151 -1.466 -16.972 1.00 92.56 88 LEU A O 1
ATOM 657 N N . ALA A 1 89 ? 4.168 -0.852 -19.118 1.00 89.75 89 ALA A N 1
ATOM 658 C CA . ALA A 1 89 ? 2.719 -0.728 -19.197 1.00 89.75 89 ALA A CA 1
ATOM 659 C C . ALA A 1 89 ? 2.018 -2.079 -18.993 1.00 89.75 89 ALA A C 1
ATOM 661 O O . ALA A 1 89 ? 1.002 -2.134 -18.303 1.00 89.75 89 ALA A O 1
ATOM 662 N N . ALA A 1 90 ? 2.574 -3.166 -19.536 1.00 89.38 90 ALA A N 1
ATOM 663 C CA . ALA A 1 90 ? 2.062 -4.509 -19.293 1.00 89.38 90 ALA A CA 1
ATOM 664 C C . ALA A 1 90 ? 2.155 -4.887 -17.805 1.00 89.38 90 ALA A C 1
ATOM 666 O O . ALA A 1 90 ? 1.163 -5.340 -17.238 1.00 89.38 90 ALA A O 1
ATOM 667 N N . GLU A 1 91 ? 3.291 -4.631 -17.145 1.00 93.75 91 GLU A N 1
ATOM 668 C CA . GLU A 1 91 ? 3.442 -4.873 -15.702 1.00 93.75 91 GLU A CA 1
ATOM 669 C C . GLU A 1 91 ? 2.422 -4.070 -14.877 1.00 93.75 91 GLU A C 1
ATOM 671 O O . GLU A 1 91 ? 1.838 -4.605 -13.936 1.00 93.75 91 GLU A O 1
ATOM 676 N N . VAL A 1 92 ? 2.159 -2.807 -15.241 1.00 92.94 92 VAL A N 1
ATOM 677 C CA . VAL A 1 92 ? 1.176 -1.957 -14.544 1.00 92.94 92 VAL A CA 1
ATOM 678 C C . VAL A 1 92 ? -0.228 -2.552 -14.646 1.00 92.94 92 VAL A C 1
ATOM 680 O O . VAL A 1 92 ? -0.944 -2.597 -13.647 1.00 92.94 92 VAL A O 1
ATOM 683 N N . LEU A 1 93 ? -0.622 -3.020 -15.831 1.00 90.19 93 LEU A N 1
ATOM 684 C CA . LEU A 1 93 ? -1.944 -3.611 -16.054 1.00 90.19 93 LEU A CA 1
ATOM 685 C C . LEU A 1 93 ? -2.100 -4.955 -15.343 1.00 90.19 93 LEU A C 1
ATOM 687 O O . LEU A 1 93 ? -3.132 -5.205 -14.723 1.00 90.19 93 LEU A O 1
ATOM 691 N N . VAL A 1 94 ? -1.060 -5.789 -15.370 1.00 92.00 94 VAL A N 1
ATOM 692 C CA . VAL A 1 94 ? -1.022 -7.041 -14.606 1.00 92.00 94 VAL A CA 1
ATOM 693 C C . VAL A 1 94 ? -1.165 -6.754 -13.111 1.00 92.00 94 VAL A C 1
ATOM 695 O O . VAL A 1 94 ? -1.977 -7.380 -12.437 1.00 92.00 94 VAL A O 1
ATOM 698 N N . ASN A 1 95 ? -0.445 -5.762 -12.588 1.00 94.00 95 ASN A N 1
ATOM 699 C CA . ASN A 1 95 ? -0.525 -5.388 -11.178 1.00 94.00 95 ASN A CA 1
ATOM 700 C C . ASN A 1 95 ? -1.883 -4.818 -10.781 1.00 94.00 95 ASN A C 1
ATOM 702 O O . ASN A 1 95 ? -2.352 -5.089 -9.679 1.00 94.00 95 ASN A O 1
ATOM 706 N N . ALA A 1 96 ? -2.510 -4.041 -11.663 1.00 91.44 96 ALA A N 1
ATOM 707 C CA . ALA A 1 96 ? -3.853 -3.517 -11.459 1.00 91.44 96 ALA A CA 1
ATOM 708 C C . ALA A 1 96 ? -4.864 -4.664 -11.301 1.00 91.44 96 ALA A C 1
ATOM 710 O O . ALA A 1 96 ? -5.642 -4.665 -10.348 1.00 91.44 96 ALA A O 1
ATOM 711 N N . ALA A 1 97 ? -4.773 -5.682 -12.164 1.00 90.56 97 ALA A N 1
ATOM 712 C CA . ALA A 1 97 ? -5.604 -6.879 -12.085 1.00 90.56 97 ALA A CA 1
ATOM 713 C C . ALA A 1 97 ? -5.322 -7.713 -10.822 1.00 90.56 97 ALA A C 1
ATOM 715 O O . ALA A 1 97 ? -6.251 -8.054 -10.098 1.00 90.56 97 ALA A O 1
ATOM 716 N N . ILE A 1 98 ? -4.047 -7.991 -10.515 1.00 90.81 98 ILE A N 1
ATOM 717 C CA . ILE A 1 98 ? -3.637 -8.755 -9.321 1.00 90.81 98 ILE A CA 1
ATOM 718 C C . ILE A 1 98 ? -4.131 -8.092 -8.026 1.00 90.81 98 ILE A C 1
ATOM 720 O O . ILE A 1 98 ? -4.482 -8.779 -7.070 1.00 90.81 98 ILE A O 1
ATOM 724 N N . MET A 1 99 ? -4.134 -6.759 -7.979 1.00 88.88 99 MET A N 1
ATOM 725 C CA . MET A 1 99 ? -4.453 -5.990 -6.773 1.00 88.88 99 MET A CA 1
ATOM 726 C C . MET A 1 99 ? -5.911 -5.534 -6.690 1.00 88.88 99 MET A C 1
ATOM 728 O O . MET A 1 99 ? -6.236 -4.828 -5.734 1.00 88.88 99 MET A O 1
ATOM 732 N N . ASP A 1 100 ? -6.756 -5.872 -7.671 1.00 89.38 100 ASP A N 1
ATOM 733 C CA . ASP A 1 100 ? -8.118 -5.333 -7.804 1.00 89.38 100 ASP A CA 1
ATOM 734 C C . ASP A 1 100 ? -8.132 -3.799 -7.607 1.00 89.38 100 ASP A C 1
ATOM 736 O O . ASP A 1 100 ? -8.658 -3.231 -6.639 1.00 89.38 100 ASP A O 1
ATOM 740 N N . SER A 1 101 ? -7.370 -3.108 -8.458 1.00 89.19 101 SER A N 1
ATOM 741 C CA . SER A 1 101 ? -7.076 -1.679 -8.331 1.00 89.19 101 SER A CA 1
ATOM 742 C C . SER A 1 101 ? -6.899 -1.026 -9.698 1.00 89.19 101 SER A C 1
ATOM 744 O O . SER A 1 101 ? -6.651 -1.702 -10.689 1.00 89.19 101 SER A O 1
ATOM 746 N N . SER A 1 102 ? -6.951 0.307 -9.764 1.00 89.88 102 SER A N 1
ATOM 747 C CA . SER A 1 102 ? -6.632 1.018 -11.006 1.00 89.88 102 SER A CA 1
ATOM 748 C C . SER A 1 102 ? -5.117 1.072 -11.278 1.00 89.88 102 SER A C 1
ATOM 750 O O . SER A 1 102 ? -4.322 1.155 -10.327 1.00 89.88 102 SER A O 1
ATOM 752 N N . PRO A 1 103 ? -4.695 1.114 -12.559 1.00 90.50 103 PRO A N 1
ATOM 753 C CA . PRO A 1 103 ? -3.312 1.350 -12.985 1.00 90.50 103 PRO A CA 1
ATOM 754 C C . PRO A 1 103 ? -2.632 2.526 -12.278 1.00 90.50 103 PRO A C 1
ATOM 756 O O . PRO A 1 103 ? -1.479 2.425 -11.860 1.00 90.50 103 PRO A O 1
ATOM 759 N N . SER A 1 104 ? -3.355 3.631 -12.080 1.00 89.44 104 SER A N 1
ATOM 760 C CA . SER A 1 104 ? -2.832 4.837 -11.427 1.00 89.44 104 SER A CA 1
ATOM 761 C C . SER A 1 104 ? -2.369 4.602 -9.990 1.00 89.44 104 SER A C 1
ATOM 763 O O . SER A 1 104 ? -1.374 5.194 -9.565 1.00 89.44 104 SER A O 1
ATOM 765 N N . MET A 1 105 ? -3.045 3.721 -9.251 1.00 90.56 105 MET A N 1
ATOM 766 C CA . MET A 1 105 ? -2.708 3.421 -7.856 1.00 90.56 105 MET A CA 1
ATOM 767 C C . MET A 1 105 ? -1.475 2.520 -7.731 1.00 90.56 105 MET A C 1
ATOM 769 O O . MET A 1 105 ? -0.713 2.656 -6.776 1.00 90.56 105 MET A O 1
ATOM 773 N N . VAL A 1 106 ? -1.250 1.626 -8.698 1.00 93.06 106 VAL A N 1
ATOM 774 C CA . VAL A 1 106 ? -0.139 0.655 -8.673 1.00 93.06 106 VAL A CA 1
ATOM 775 C C . VAL A 1 106 ? 1.081 1.097 -9.487 1.00 93.06 106 VAL A C 1
ATOM 777 O O . VAL A 1 106 ? 2.141 0.478 -9.384 1.00 93.06 106 VAL A O 1
ATOM 780 N N . ALA A 1 107 ? 0.970 2.177 -10.265 1.00 92.88 107 ALA A N 1
ATOM 781 C CA . ALA A 1 107 ? 2.006 2.664 -11.177 1.00 92.88 107 ALA A CA 1
ATOM 782 C C . ALA A 1 107 ? 3.388 2.794 -10.519 1.00 92.88 107 ALA A C 1
ATOM 784 O O . ALA A 1 107 ? 4.371 2.237 -10.999 1.00 92.88 107 ALA A O 1
ATOM 785 N N . VAL A 1 108 ? 3.464 3.492 -9.382 1.00 93.38 108 VAL A N 1
ATOM 786 C CA . VAL A 1 108 ? 4.743 3.749 -8.700 1.00 93.38 108 VAL A CA 1
ATOM 787 C C . VAL A 1 108 ? 5.325 2.457 -8.124 1.00 93.38 108 VAL A C 1
ATOM 789 O O . VAL A 1 108 ? 6.507 2.185 -8.313 1.00 93.38 108 VAL A O 1
ATOM 792 N N . ALA A 1 109 ? 4.501 1.628 -7.477 1.00 94.69 109 ALA A N 1
ATOM 793 C CA . ALA A 1 109 ? 4.937 0.335 -6.947 1.00 94.69 109 ALA A CA 1
ATOM 794 C C . ALA A 1 109 ? 5.470 -0.588 -8.052 1.00 94.69 109 ALA A C 1
ATOM 796 O O . ALA A 1 109 ? 6.453 -1.296 -7.845 1.00 94.69 109 ALA A O 1
ATOM 797 N N . THR A 1 110 ? 4.866 -0.530 -9.241 1.00 95.56 110 THR A N 1
ATOM 798 C CA . THR A 1 110 ? 5.297 -1.298 -10.415 1.00 95.56 110 THR A CA 1
ATOM 799 C C . THR A 1 110 ? 6.687 -0.881 -10.892 1.00 95.56 110 THR A C 1
ATOM 801 O O . THR A 1 110 ? 7.512 -1.728 -11.229 1.00 95.56 110 THR A O 1
ATOM 804 N N . VAL A 1 111 ? 6.996 0.418 -10.884 1.00 95.31 111 VAL A N 1
ATOM 805 C CA . VAL A 1 111 ? 8.331 0.898 -11.275 1.00 95.31 111 VAL A CA 1
ATOM 806 C C . VAL A 1 111 ? 9.404 0.314 -10.353 1.00 95.31 111 VAL A C 1
ATOM 808 O O . VAL A 1 111 ? 10.400 -0.214 -10.845 1.00 95.31 111 VAL A O 1
ATOM 811 N N . TYR A 1 112 ? 9.160 0.316 -9.040 1.00 94.12 112 TYR A N 1
ATOM 812 C CA . TYR A 1 112 ? 10.093 -0.216 -8.044 1.00 94.12 112 TYR A CA 1
ATOM 813 C C . TYR A 1 112 ? 10.219 -1.744 -8.052 1.00 94.12 112 TYR A C 1
ATOM 815 O O . TYR A 1 112 ? 11.324 -2.261 -7.899 1.00 94.12 112 TYR A O 1
ATOM 823 N N . ASN A 1 113 ? 9.107 -2.467 -8.202 1.00 93.88 113 ASN A N 1
ATOM 824 C CA . ASN A 1 113 ? 9.062 -3.903 -7.900 1.00 93.88 113 ASN A CA 1
ATOM 825 C C . ASN A 1 113 ? 8.793 -4.794 -9.119 1.00 93.88 113 ASN A C 1
ATOM 827 O O . ASN A 1 113 ? 8.973 -6.002 -9.023 1.00 93.88 113 ASN A O 1
ATOM 831 N N . GLY A 1 114 ? 8.371 -4.233 -10.253 1.00 95.25 114 GLY A N 1
ATOM 832 C CA . GLY A 1 114 ? 7.844 -5.017 -11.370 1.00 95.25 114 GLY A CA 1
ATOM 833 C C . GLY A 1 114 ? 6.492 -5.632 -11.037 1.00 95.25 114 GLY A C 1
ATOM 834 O O . GLY A 1 114 ? 5.660 -4.992 -10.388 1.00 95.25 114 GLY A O 1
ATOM 835 N N . VAL A 1 115 ? 6.261 -6.860 -11.501 1.00 94.94 115 VAL A N 1
ATOM 836 C CA . VAL A 1 115 ? 5.023 -7.600 -11.227 1.00 94.94 115 VAL A CA 1
ATOM 837 C C . VAL A 1 115 ? 4.930 -7.951 -9.736 1.00 94.94 115 VAL A C 1
ATOM 839 O O . VAL A 1 115 ? 5.839 -8.536 -9.157 1.00 94.94 115 VAL A O 1
ATOM 842 N N . LEU A 1 116 ? 3.805 -7.616 -9.106 1.00 94.06 116 LEU A N 1
ATOM 843 C CA . LEU A 1 116 ? 3.556 -7.743 -7.668 1.00 94.06 116 LEU A CA 1
ATOM 844 C C . LEU A 1 116 ? 3.005 -9.121 -7.264 1.00 94.06 116 LEU A C 1
ATOM 846 O O . LEU A 1 116 ? 2.583 -9.287 -6.120 1.00 94.06 116 LEU A O 1
ATOM 850 N N . ALA A 1 117 ? 3.028 -10.112 -8.159 1.00 92.00 117 ALA A N 1
ATOM 851 C CA . ALA A 1 117 ? 2.586 -11.478 -7.866 1.00 92.00 117 ALA A CA 1
ATOM 852 C C . ALA A 1 117 ? 3.307 -12.043 -6.633 1.00 92.00 117 ALA A C 1
ATOM 854 O O . ALA A 1 117 ? 2.657 -12.508 -5.705 1.00 92.00 117 ALA A O 1
ATOM 855 N N . GLU A 1 118 ? 4.628 -11.857 -6.529 1.00 90.06 118 GLU A N 1
ATOM 856 C CA . GLU A 1 118 ? 5.392 -12.305 -5.358 1.00 90.06 118 GLU A CA 1
ATOM 857 C C . GLU A 1 118 ? 4.959 -11.660 -4.033 1.00 90.06 118 GLU A C 1
ATOM 859 O O . GLU A 1 118 ? 5.202 -12.225 -2.968 1.00 90.06 118 GLU A O 1
ATOM 864 N N . LEU A 1 119 ? 4.398 -10.446 -4.061 1.00 91.19 119 LEU A N 1
ATOM 865 C CA . LEU A 1 119 ? 3.873 -9.801 -2.856 1.00 91.19 119 LEU A CA 1
ATOM 866 C C . LEU A 1 119 ? 2.593 -10.507 -2.398 1.00 91.19 119 LEU A C 1
ATOM 868 O O . LEU A 1 119 ? 2.428 -10.743 -1.204 1.00 91.19 119 LEU A O 1
ATOM 872 N N . VAL A 1 120 ? 1.719 -10.855 -3.343 1.00 88.50 120 VAL A N 1
ATOM 873 C CA . VAL A 1 120 ? 0.429 -11.511 -3.081 1.00 88.50 120 VAL A CA 1
ATOM 874 C C . VAL A 1 120 ? 0.604 -12.987 -2.726 1.00 88.50 120 VAL A C 1
ATOM 876 O O . VAL A 1 120 ? -0.016 -13.496 -1.793 1.00 88.50 120 VAL A O 1
ATOM 879 N N . GLU A 1 121 ? 1.501 -13.668 -3.428 1.00 89.56 121 GLU A N 1
ATOM 880 C CA . GLU A 1 121 ? 1.772 -15.096 -3.280 1.00 89.56 121 GLU A CA 1
ATOM 881 C C . GLU A 1 121 ? 2.794 -15.398 -2.181 1.00 89.56 121 GLU A C 1
ATOM 883 O O . GLU A 1 121 ? 3.043 -16.565 -1.874 1.00 89.56 121 GLU A O 1
ATOM 888 N N . SER A 1 122 ? 3.366 -14.376 -1.538 1.00 90.31 122 SER A N 1
ATOM 889 C CA . SER A 1 122 ? 4.361 -14.579 -0.487 1.00 90.31 122 SER A CA 1
ATOM 890 C C . SER A 1 122 ? 3.816 -15.490 0.626 1.00 90.31 122 SER A C 1
ATOM 892 O O . SER A 1 122 ? 2.742 -15.211 1.174 1.00 90.31 122 SER A O 1
ATOM 894 N N . PRO A 1 123 ? 4.535 -16.565 1.007 1.00 88.69 123 PRO A N 1
ATOM 895 C CA . PRO A 1 123 ? 4.185 -17.377 2.175 1.00 88.69 123 PRO A CA 1
ATOM 896 C C . PRO A 1 123 ? 4.190 -16.568 3.479 1.00 88.69 123 PRO A C 1
ATOM 898 O O . PRO A 1 123 ? 3.440 -16.868 4.407 1.00 88.69 123 PRO A O 1
ATOM 901 N N . GLU A 1 124 ? 4.999 -15.507 3.520 1.00 88.44 124 GLU A N 1
ATOM 902 C CA . GLU A 1 124 ? 5.155 -14.611 4.665 1.00 88.44 124 GLU A CA 1
ATOM 903 C C . GLU A 1 124 ? 3.850 -13.887 5.035 1.00 88.44 124 GLU A C 1
ATOM 905 O O . GLU A 1 124 ? 3.611 -13.592 6.203 1.00 88.44 124 GLU A O 1
ATOM 910 N N . PHE A 1 125 ? 2.989 -13.621 4.049 1.00 86.56 125 PHE A N 1
ATOM 911 C CA . PHE A 1 125 ? 1.787 -12.792 4.205 1.00 86.56 125 PHE A CA 1
ATOM 912 C C . PHE A 1 125 ? 0.489 -13.584 4.025 1.00 86.56 125 PHE A C 1
ATOM 914 O O . PHE A 1 125 ? -0.564 -13.023 3.723 1.00 86.56 125 PHE A O 1
ATOM 921 N N . THR A 1 126 ? 0.549 -14.900 4.232 1.00 82.62 126 THR A N 1
ATOM 922 C CA . THR A 1 126 ? -0.602 -15.814 4.137 1.00 82.62 126 THR A CA 1
ATOM 923 C C . THR A 1 126 ? -1.785 -15.377 5.000 1.00 82.62 126 THR A C 1
ATOM 925 O O . THR A 1 126 ? -2.922 -15.446 4.545 1.00 82.62 126 THR A O 1
ATOM 928 N N . THR A 1 127 ? -1.525 -14.834 6.190 1.00 76.94 127 THR A N 1
ATOM 929 C CA . THR A 1 127 ? -2.542 -14.372 7.152 1.00 76.94 127 THR A CA 1
ATOM 930 C C . THR A 1 127 ? -3.387 -13.190 6.674 1.00 76.94 127 THR A C 1
ATOM 932 O O . THR A 1 127 ? -4.421 -12.904 7.273 1.00 76.94 127 THR A O 1
ATOM 935 N N . VAL A 1 128 ? -2.968 -12.492 5.613 1.00 74.75 128 VAL A N 1
ATOM 936 C CA . VAL A 1 128 ? -3.704 -11.358 5.029 1.00 74.75 128 VAL A CA 1
ATOM 937 C C . VAL A 1 128 ? -4.101 -11.584 3.574 1.00 74.75 128 VAL A C 1
ATOM 939 O O . VAL A 1 128 ? -4.595 -10.654 2.939 1.00 74.75 128 VAL A O 1
ATOM 942 N N . ARG A 1 129 ? -3.937 -12.804 3.041 1.00 73.31 129 ARG A N 1
ATOM 943 C CA . ARG A 1 129 ? -4.374 -13.135 1.672 1.00 73.31 129 ARG A CA 1
ATOM 944 C C . ARG A 1 129 ? -5.871 -12.928 1.486 1.00 73.31 129 ARG A C 1
ATOM 946 O O . ARG A 1 129 ? -6.278 -12.325 0.500 1.00 73.31 129 ARG A O 1
ATOM 953 N N . ASP A 1 130 ? -6.660 -13.305 2.488 1.00 68.94 130 ASP A N 1
ATOM 954 C CA . ASP A 1 130 ? -8.117 -13.119 2.487 1.00 68.94 130 ASP A CA 1
ATOM 955 C C . ASP A 1 130 ? -8.525 -11.659 2.761 1.00 68.94 130 ASP A C 1
ATOM 957 O O . ASP A 1 130 ? -9.702 -11.309 2.765 1.00 68.94 130 ASP A O 1
ATOM 961 N N . THR A 1 131 ? -7.550 -10.772 2.996 1.00 72.00 131 THR A N 1
ATOM 962 C CA . THR A 1 131 ? -7.747 -9.323 3.127 1.00 72.00 131 THR A CA 1
ATOM 963 C C . THR A 1 131 ? -6.897 -8.579 2.085 1.00 72.00 131 THR A C 1
ATOM 965 O O . THR A 1 131 ? -5.995 -7.811 2.446 1.00 72.00 131 THR A O 1
ATOM 968 N N . PRO A 1 132 ? -7.193 -8.738 0.777 1.00 71.19 132 PRO A N 1
ATOM 969 C CA . PRO A 1 132 ? -6.371 -8.195 -0.314 1.00 71.19 132 PRO A CA 1
ATOM 970 C C . PRO A 1 132 ? -6.187 -6.671 -0.233 1.00 71.19 132 PRO A C 1
ATOM 972 O O . PRO A 1 132 ? -5.174 -6.125 -0.674 1.00 71.19 132 PRO A O 1
ATOM 975 N N . GLY A 1 133 ? -7.112 -5.971 0.434 1.00 83.19 133 GLY A N 1
ATOM 976 C CA . GLY A 1 133 ? -6.995 -4.544 0.722 1.00 83.19 133 GLY A CA 1
ATOM 977 C C . GLY A 1 133 ? -5.700 -4.144 1.445 1.00 83.19 133 GLY A C 1
ATOM 978 O O . GLY A 1 133 ? -5.195 -3.054 1.179 1.00 83.19 133 GLY A O 1
ATOM 979 N N . ILE A 1 134 ? -5.134 -4.998 2.308 1.00 83.75 134 ILE A N 1
ATOM 980 C CA . ILE A 1 134 ? -3.884 -4.715 3.040 1.00 83.75 134 ILE A CA 1
ATOM 981 C C . ILE A 1 134 ? -2.674 -4.786 2.104 1.00 83.75 134 ILE A C 1
ATOM 983 O O . ILE A 1 134 ? -1.838 -3.881 2.119 1.00 83.75 134 ILE A O 1
ATOM 987 N N . LEU A 1 135 ? -2.605 -5.811 1.250 1.00 88.88 135 LEU A N 1
ATOM 988 C CA . LEU A 1 135 ? -1.540 -5.970 0.252 1.00 88.88 135 LEU A CA 1
ATOM 989 C C . LEU A 1 135 ? -1.533 -4.790 -0.727 1.00 88.88 135 LEU A C 1
ATOM 991 O O . LEU A 1 135 ? -0.495 -4.166 -0.962 1.00 88.88 135 LEU A O 1
ATOM 995 N N . ARG A 1 136 ? -2.722 -4.404 -1.204 1.00 90.38 136 ARG A N 1
ATOM 996 C CA . ARG A 1 136 ? -2.911 -3.214 -2.037 1.00 90.38 136 ARG A CA 1
ATOM 997 C C . ARG A 1 136 ? -2.460 -1.940 -1.315 1.00 90.38 136 ARG A C 1
ATOM 999 O O . ARG A 1 136 ? -1.741 -1.127 -1.893 1.00 90.38 136 ARG A O 1
ATOM 1006 N N . GLN A 1 137 ? -2.832 -1.752 -0.045 1.00 87.94 137 GLN A N 1
ATOM 1007 C CA . GLN A 1 137 ? -2.385 -0.585 0.726 1.00 87.94 137 GLN A CA 1
ATOM 1008 C C . GLN A 1 137 ? -0.871 -0.552 0.937 1.00 87.94 137 GLN A C 1
ATOM 1010 O O . GLN A 1 137 ? -0.298 0.536 0.884 1.00 87.94 137 GLN A O 1
ATOM 1015 N N . ALA A 1 138 ? -0.224 -1.700 1.140 1.00 91.25 138 ALA A N 1
ATOM 1016 C CA . ALA A 1 138 ? 1.228 -1.775 1.245 1.00 91.25 138 ALA A CA 1
ATOM 1017 C C . ALA A 1 138 ? 1.901 -1.273 -0.037 1.00 91.25 138 ALA A C 1
ATOM 1019 O O . ALA A 1 138 ? 2.754 -0.389 0.032 1.00 91.25 138 ALA A O 1
ATOM 1020 N N . ALA A 1 139 ? 1.449 -1.757 -1.199 1.00 92.56 139 ALA A N 1
ATOM 1021 C CA . ALA A 1 139 ? 1.944 -1.312 -2.500 1.00 92.56 139 ALA A CA 1
ATOM 1022 C C . ALA A 1 139 ? 1.725 0.195 -2.727 1.00 92.56 139 ALA A C 1
ATOM 1024 O O . ALA A 1 139 ? 2.623 0.885 -3.198 1.00 92.56 139 ALA A O 1
ATOM 1025 N N . ILE A 1 140 ? 0.564 0.735 -2.350 1.00 89.81 140 ILE A N 1
ATOM 1026 C CA . ILE A 1 140 ? 0.241 2.157 -2.560 1.00 89.81 140 ILE A CA 1
ATOM 1027 C C . ILE A 1 140 ? 1.016 3.072 -1.605 1.00 89.81 140 ILE A C 1
ATOM 1029 O O . ILE A 1 140 ? 1.541 4.105 -2.019 1.00 89.81 140 ILE A O 1
ATOM 1033 N N . ARG A 1 141 ? 1.046 2.738 -0.310 1.00 86.19 141 ARG A N 1
ATOM 1034 C CA . ARG A 1 141 ? 1.608 3.610 0.734 1.00 86.19 141 ARG A CA 1
ATOM 1035 C C . ARG A 1 141 ? 3.124 3.501 0.831 1.00 86.19 141 ARG A C 1
ATOM 1037 O O . ARG A 1 141 ? 3.773 4.481 1.185 1.00 86.19 141 ARG A O 1
ATOM 1044 N N . ASN A 1 142 ? 3.677 2.333 0.511 1.00 90.25 142 ASN A N 1
ATOM 1045 C CA . ASN A 1 142 ? 5.106 2.045 0.598 1.00 90.25 142 ASN A CA 1
ATOM 1046 C C . ASN A 1 142 ? 5.589 1.400 -0.706 1.00 90.25 142 ASN A C 1
ATOM 1048 O O . ASN A 1 142 ? 6.054 0.262 -0.703 1.00 90.25 142 ASN A O 1
ATOM 1052 N N . PRO A 1 143 ? 5.491 2.121 -1.836 1.00 91.44 143 PRO A N 1
ATOM 1053 C CA . PRO A 1 143 ? 5.722 1.547 -3.156 1.00 91.44 143 PRO A CA 1
ATOM 1054 C C . PRO A 1 143 ? 7.152 1.051 -3.367 1.00 91.44 143 PRO A C 1
ATOM 1056 O O . PRO A 1 143 ? 7.355 0.177 -4.197 1.00 91.44 143 PRO A O 1
ATOM 1059 N N . SER A 1 144 ? 8.140 1.572 -2.639 1.00 90.50 144 SER A N 1
ATOM 1060 C CA . SER A 1 144 ? 9.531 1.120 -2.746 1.00 90.50 144 SER A CA 1
ATOM 1061 C C . SER A 1 144 ? 9.835 -0.150 -1.952 1.00 90.50 144 SER A C 1
ATOM 1063 O O . SER A 1 144 ? 10.801 -0.831 -2.272 1.00 90.50 144 SER A O 1
ATOM 1065 N N . ASP A 1 145 ? 9.057 -0.446 -0.907 1.00 90.88 145 ASP A N 1
ATOM 1066 C CA . ASP A 1 145 ? 9.249 -1.628 -0.059 1.00 90.88 145 ASP A CA 1
ATOM 1067 C C . ASP A 1 145 ? 7.927 -2.065 0.606 1.00 90.88 145 ASP A C 1
ATOM 1069 O O . ASP A 1 145 ? 7.723 -1.899 1.817 1.00 90.88 145 ASP A O 1
ATOM 1073 N N . PRO A 1 146 ? 6.984 -2.619 -0.177 1.00 92.56 146 PRO A N 1
ATOM 1074 C CA . PRO A 1 146 ? 5.707 -3.065 0.364 1.00 92.56 146 PRO A CA 1
ATOM 1075 C C . PRO A 1 146 ? 5.869 -4.257 1.319 1.00 92.56 146 PRO A C 1
ATOM 1077 O O . PRO A 1 146 ? 5.148 -4.337 2.313 1.00 92.56 146 PRO A O 1
ATOM 1080 N N . LYS A 1 147 ? 6.838 -5.156 1.071 1.00 92.81 147 LYS A N 1
ATOM 1081 C CA . LYS A 1 147 ? 7.115 -6.311 1.945 1.00 92.81 147 LYS A CA 1
ATOM 1082 C C . LYS A 1 147 ? 7.619 -5.841 3.317 1.00 92.81 147 LYS A C 1
ATOM 1084 O O . LYS A 1 147 ? 7.107 -6.283 4.343 1.00 92.81 147 LYS A O 1
ATOM 1089 N N . GLY A 1 148 ? 8.570 -4.906 3.358 1.00 91.56 148 GLY A N 1
ATOM 1090 C CA . GLY A 1 148 ? 9.065 -4.331 4.609 1.00 91.56 148 GLY A CA 1
ATOM 1091 C C . GLY A 1 148 ? 8.008 -3.539 5.375 1.00 91.56 148 GLY A C 1
ATOM 1092 O O . GLY A 1 148 ? 7.967 -3.612 6.603 1.00 91.56 148 GLY A O 1
ATOM 1093 N N . PHE A 1 149 ? 7.099 -2.844 4.684 1.00 90.44 149 PHE A N 1
ATOM 1094 C CA . PHE A 1 149 ? 5.939 -2.237 5.340 1.00 90.44 149 PHE A CA 1
ATOM 1095 C C . PHE A 1 149 ? 5.047 -3.280 6.022 1.00 90.44 149 PHE A C 1
ATOM 1097 O O . PHE A 1 149 ? 4.712 -3.110 7.191 1.00 90.44 149 PHE A O 1
ATOM 1104 N N . LEU A 1 150 ? 4.699 -4.369 5.331 1.00 91.56 150 LEU A N 1
ATOM 1105 C CA . LEU A 1 150 ? 3.873 -5.434 5.908 1.00 91.56 150 LEU A CA 1
ATOM 1106 C C . LEU A 1 150 ? 4.543 -6.079 7.124 1.00 91.56 150 LEU A C 1
ATOM 1108 O O . LEU A 1 150 ? 3.897 -6.241 8.155 1.00 91.56 150 LEU A O 1
ATOM 1112 N N . ARG A 1 151 ? 5.851 -6.357 7.052 1.00 92.75 151 ARG A N 1
ATOM 1113 C CA . ARG A 1 151 ? 6.639 -6.845 8.199 1.00 92.75 151 ARG A CA 1
ATOM 1114 C C . ARG A 1 151 ? 6.522 -5.929 9.408 1.00 92.75 151 ARG A C 1
ATOM 1116 O O . ARG A 1 151 ? 6.269 -6.405 10.510 1.00 92.75 151 ARG A O 1
ATOM 1123 N N . LYS A 1 152 ? 6.676 -4.617 9.199 1.00 90.88 152 LYS A N 1
ATOM 1124 C CA . LYS A 1 152 ? 6.525 -3.618 10.265 1.00 90.88 152 LYS A CA 1
ATOM 1125 C C . LYS A 1 152 ? 5.113 -3.636 10.838 1.00 90.88 152 LYS A C 1
ATOM 1127 O O . LYS A 1 152 ? 4.974 -3.704 12.050 1.00 90.88 152 LYS A O 1
ATOM 1132 N N . VAL A 1 153 ? 4.086 -3.656 9.987 1.00 89.44 153 VAL A N 1
ATOM 1133 C CA . VAL A 1 153 ? 2.687 -3.757 10.428 1.00 89.44 153 VAL A CA 1
ATOM 1134 C C . VAL A 1 153 ? 2.475 -4.998 11.295 1.00 89.44 153 VAL A C 1
ATOM 1136 O O . VAL A 1 153 ? 1.920 -4.874 12.381 1.00 89.44 153 VAL A O 1
ATOM 1139 N N . PHE A 1 154 ? 2.939 -6.178 10.875 1.00 89.88 154 PHE A N 1
ATOM 1140 C CA . PHE A 1 154 ? 2.768 -7.403 11.663 1.00 89.88 154 PHE A CA 1
ATOM 1141 C C . PHE A 1 154 ? 3.540 -7.382 12.978 1.00 89.88 154 PHE A C 1
ATOM 1143 O O . PHE A 1 154 ? 2.992 -7.787 14.001 1.00 89.88 154 PHE A O 1
ATOM 1150 N N . ALA A 1 155 ? 4.772 -6.871 12.974 1.00 91.81 155 ALA A N 1
ATOM 1151 C CA . ALA A 1 155 ? 5.545 -6.691 14.196 1.00 91.81 155 ALA A CA 1
ATOM 1152 C C . ALA A 1 155 ? 4.820 -5.755 15.176 1.00 91.81 155 ALA A C 1
ATOM 1154 O O . ALA A 1 155 ? 4.674 -6.092 16.348 1.00 91.81 155 ALA A O 1
ATOM 1155 N N . THR A 1 156 ? 4.292 -4.633 14.683 1.00 92.44 156 THR A N 1
ATOM 1156 C CA . THR A 1 156 ? 3.507 -3.685 15.478 1.00 92.44 156 THR A CA 1
ATOM 1157 C C . THR A 1 156 ? 2.223 -4.314 16.011 1.00 92.44 156 THR A C 1
ATOM 1159 O O . THR A 1 156 ? 1.936 -4.169 17.190 1.00 92.44 156 THR A O 1
ATOM 1162 N N . VAL A 1 157 ? 1.452 -5.039 15.195 1.00 90.00 157 VAL A N 1
ATOM 1163 C CA . VAL A 1 157 ? 0.240 -5.730 15.677 1.00 90.00 157 VAL A CA 1
ATOM 1164 C C . VAL A 1 157 ? 0.588 -6.708 16.796 1.00 90.00 157 VAL A C 1
ATOM 1166 O O . VAL A 1 157 ? -0.042 -6.669 17.846 1.00 90.00 157 VAL A O 1
ATOM 1169 N N . ALA A 1 158 ? 1.631 -7.518 16.612 1.00 91.00 158 ALA A N 1
ATOM 1170 C CA . ALA A 1 158 ? 2.063 -8.486 17.615 1.00 91.00 158 ALA A CA 1
ATOM 1171 C C . ALA A 1 158 ? 2.608 -7.824 18.896 1.00 91.00 158 ALA A C 1
ATOM 1173 O O . ALA A 1 158 ? 2.562 -8.423 19.970 1.00 91.00 158 ALA A O 1
ATOM 1174 N N . GLU A 1 159 ? 3.164 -6.615 18.803 1.00 94.44 159 GLU A N 1
ATOM 1175 C CA . GLU A 1 159 ? 3.522 -5.804 19.970 1.00 94.44 159 GLU A CA 1
ATOM 1176 C C . GLU A 1 159 ? 2.261 -5.328 20.702 1.00 94.44 159 GLU A C 1
ATOM 1178 O O . GLU A 1 159 ? 2.123 -5.567 21.899 1.00 94.44 159 GLU A O 1
ATOM 1183 N N . LEU A 1 160 ? 1.318 -4.717 19.978 1.00 93.81 160 LEU A N 1
ATOM 1184 C CA . LEU A 1 160 ? 0.074 -4.179 20.536 1.00 93.81 160 LEU A CA 1
ATOM 1185 C C . LEU A 1 160 ? -0.800 -5.260 21.184 1.00 93.81 160 LEU A C 1
ATOM 1187 O O . LEU A 1 160 ? -1.411 -5.010 22.216 1.00 93.81 160 LEU A O 1
ATOM 1191 N N . GLU A 1 161 ? -0.855 -6.458 20.599 1.00 91.81 161 GLU A N 1
ATOM 1192 C CA . GLU A 1 161 ? -1.608 -7.597 21.143 1.00 91.81 161 GLU A CA 1
ATOM 1193 C C . GLU A 1 161 ? -1.044 -8.086 22.487 1.00 91.81 161 GLU A C 1
ATOM 1195 O O . GLU A 1 161 ? -1.801 -8.561 23.336 1.00 91.81 161 GLU A O 1
ATOM 1200 N N . ARG A 1 162 ? 0.274 -7.957 22.702 1.00 92.75 162 ARG A N 1
ATOM 1201 C CA . ARG A 1 162 ? 0.948 -8.364 23.947 1.00 92.75 162 ARG A CA 1
ATOM 1202 C C . ARG A 1 162 ? 0.983 -7.267 25.005 1.00 92.75 162 ARG A C 1
ATOM 1204 O O . ARG A 1 162 ? 1.227 -7.578 26.168 1.00 92.75 162 ARG A O 1
ATOM 1211 N N . ASP A 1 163 ? 0.777 -6.013 24.616 1.00 95.25 163 ASP A N 1
ATOM 1212 C CA . ASP A 1 163 ? 0.857 -4.867 25.515 1.00 95.25 163 ASP A CA 1
ATOM 1213 C C . ASP A 1 163 ? -0.381 -4.815 26.439 1.00 95.25 163 ASP A C 1
ATOM 1215 O O . ASP A 1 163 ? -1.508 -4.643 25.956 1.00 95.25 163 ASP A O 1
ATOM 1219 N N . PRO A 1 164 ? -0.216 -4.960 27.772 1.00 93.25 164 PRO A N 1
ATOM 1220 C CA . PRO A 1 164 ? -1.335 -4.932 28.711 1.00 93.25 164 PRO A CA 1
ATOM 1221 C C . PRO A 1 164 ? -2.110 -3.610 28.701 1.00 93.25 164 PRO A C 1
ATOM 1223 O O . PRO A 1 164 ? -3.281 -3.602 29.082 1.00 93.25 164 PRO A O 1
ATOM 1226 N N . GLU A 1 165 ? -1.487 -2.510 28.258 1.00 94.81 165 GLU A N 1
ATOM 1227 C CA . GLU A 1 165 ? -2.138 -1.202 28.134 1.00 94.81 165 GLU A CA 1
ATOM 1228 C C . GLU A 1 165 ? -3.378 -1.275 27.227 1.00 94.81 165 GLU A C 1
ATOM 1230 O O . GLU A 1 165 ? -4.412 -0.679 27.529 1.00 94.81 165 GLU A O 1
ATOM 1235 N N . PHE A 1 166 ? -3.319 -2.069 26.152 1.00 93.25 166 PHE A N 1
ATOM 1236 C CA . PHE A 1 166 ? -4.376 -2.150 25.138 1.00 93.25 166 PHE A CA 1
ATOM 1237 C C . PHE A 1 166 ? -5.329 -3.331 25.337 1.00 93.25 166 PHE A C 1
ATOM 1239 O O . PHE A 1 166 ? -6.032 -3.729 24.404 1.00 93.25 166 PHE A O 1
ATOM 1246 N N . LYS A 1 167 ? -5.418 -3.867 26.562 1.00 87.56 167 LYS A N 1
ATOM 1247 C CA . LYS A 1 167 ? -6.300 -4.998 26.896 1.00 87.56 167 LYS A CA 1
ATOM 1248 C C . LYS A 1 167 ? -7.762 -4.768 26.489 1.00 87.56 167 LYS A C 1
ATOM 1250 O O . LYS A 1 167 ? -8.421 -5.700 26.039 1.00 87.56 167 LYS A O 1
ATOM 1255 N N . THR A 1 168 ? -8.244 -3.526 26.562 1.00 84.62 168 THR A N 1
ATOM 1256 C CA . THR A 1 168 ? -9.602 -3.117 26.148 1.00 84.62 168 THR A CA 1
ATOM 1257 C C . THR A 1 168 ? -9.920 -3.406 24.675 1.00 84.62 168 THR A C 1
ATOM 1259 O O . THR A 1 168 ? -11.092 -3.470 24.315 1.00 84.62 168 THR A O 1
ATOM 1262 N N . PHE A 1 169 ? -8.906 -3.584 23.821 1.00 88.62 169 PHE A N 1
ATOM 1263 C CA . PHE A 1 169 ? -9.083 -3.874 22.396 1.00 88.62 169 PHE A CA 1
ATOM 1264 C C . PHE A 1 169 ? -8.740 -5.317 22.003 1.00 88.62 169 PHE A C 1
ATOM 1266 O O . PHE A 1 169 ? -8.837 -5.643 20.818 1.00 88.62 169 PHE A O 1
ATOM 1273 N N . GLN A 1 170 ? -8.354 -6.186 22.947 1.00 84.44 170 GLN A N 1
ATOM 1274 C CA . GLN A 1 170 ? -7.919 -7.562 22.650 1.00 84.44 170 GLN A CA 1
ATOM 1275 C C . GLN A 1 170 ? -9.028 -8.436 22.049 1.00 84.44 170 GLN A C 1
ATOM 1277 O O . GLN A 1 170 ? -8.757 -9.275 21.194 1.00 84.44 170 GLN A O 1
ATOM 1282 N N . ASP A 1 171 ? -10.281 -8.211 22.437 1.00 82.25 171 ASP A N 1
ATOM 1283 C CA . ASP A 1 171 ? -11.467 -8.849 21.850 1.00 82.25 171 ASP A CA 1
ATOM 1284 C C . ASP A 1 171 ? -11.878 -8.226 20.500 1.00 82.25 171 ASP A C 1
ATOM 1286 O O . ASP A 1 171 ? -12.775 -8.721 19.819 1.00 82.25 171 ASP A O 1
ATOM 1290 N N . THR A 1 172 ? -11.179 -7.173 20.065 1.00 81.88 172 THR A N 1
ATOM 1291 C CA . THR A 1 172 ? -11.371 -6.491 18.779 1.00 81.88 172 THR A CA 1
ATOM 1292 C C . THR A 1 172 ? -10.066 -6.396 17.969 1.00 81.88 172 THR A C 1
ATOM 1294 O O . THR A 1 172 ? -9.598 -5.288 17.681 1.00 81.88 172 THR A O 1
ATOM 1297 N N . PRO A 1 173 ? -9.480 -7.523 17.506 1.00 79.94 173 PRO A N 1
ATOM 1298 C CA . PRO A 1 173 ? -8.191 -7.523 16.797 1.00 79.94 173 PRO A CA 1
ATOM 1299 C C . PRO A 1 173 ? -8.138 -6.598 15.568 1.00 79.94 173 PRO A C 1
ATOM 1301 O O . PRO A 1 173 ? -7.077 -6.101 15.191 1.00 79.94 173 PRO A O 1
ATOM 1304 N N . GLY A 1 174 ? -9.290 -6.322 14.944 1.00 83.25 174 GLY A N 1
ATOM 1305 C CA . GLY A 1 174 ? -9.403 -5.370 13.835 1.00 83.25 174 GLY A CA 1
ATOM 1306 C C . GLY A 1 174 ? -8.964 -3.942 14.187 1.00 83.25 174 GLY A C 1
ATOM 1307 O O . GLY A 1 174 ? -8.358 -3.280 13.346 1.00 83.25 174 GLY A O 1
ATOM 1308 N N . ILE A 1 175 ? -9.195 -3.481 15.424 1.00 89.06 175 ILE A N 1
ATOM 1309 C CA . ILE A 1 175 ? -8.792 -2.142 15.887 1.00 89.06 175 ILE A CA 1
ATOM 1310 C C . ILE A 1 175 ? -7.266 -2.046 15.993 1.00 89.06 175 ILE A C 1
ATOM 1312 O O . ILE A 1 175 ? -6.676 -1.084 15.498 1.00 89.06 175 ILE A O 1
ATOM 1316 N N . LEU A 1 176 ? -6.618 -3.067 16.563 1.00 90.38 176 LEU A N 1
ATOM 1317 C CA . LEU A 1 176 ? -5.157 -3.123 16.686 1.00 90.38 176 LEU A CA 1
ATOM 1318 C C . LEU A 1 176 ? -4.485 -3.145 15.307 1.00 90.38 176 LEU A C 1
ATOM 1320 O O . LEU A 1 176 ? -3.556 -2.379 15.046 1.00 90.38 176 LEU A O 1
ATOM 1324 N N . ARG A 1 177 ? -5.019 -3.950 14.378 1.00 87.50 177 ARG A N 1
ATOM 1325 C CA . ARG A 1 177 ? -4.568 -3.961 12.975 1.00 87.50 177 ARG A CA 1
ATOM 1326 C C . ARG A 1 177 ? -4.739 -2.600 12.315 1.00 87.50 177 ARG A C 1
ATOM 1328 O O . ARG A 1 177 ? -3.828 -2.126 11.641 1.00 87.50 177 ARG A O 1
ATOM 1335 N N . GLN A 1 178 ? -5.878 -1.943 12.517 1.00 85.75 178 GLN A N 1
ATOM 1336 C CA . GLN A 1 178 ? -6.117 -0.622 11.947 1.00 85.75 178 GLN A CA 1
ATOM 1337 C C . GLN A 1 178 ? -5.148 0.430 12.491 1.00 85.75 178 GLN A C 1
ATOM 1339 O O . GLN A 1 178 ? -4.661 1.245 11.706 1.00 85.75 178 GLN A O 1
ATOM 1344 N N . ALA A 1 179 ? -4.834 0.399 13.788 1.00 90.19 1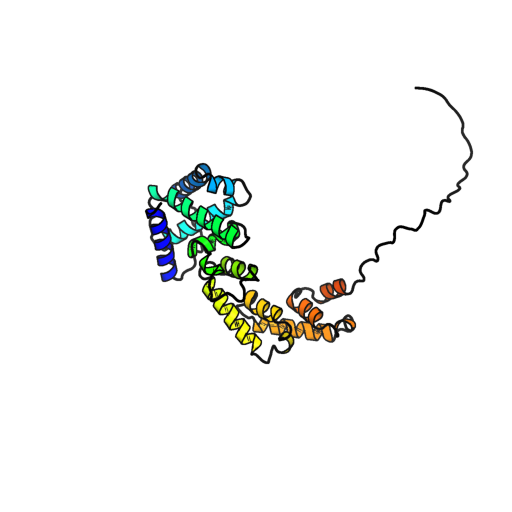79 ALA A N 1
ATOM 1345 C CA . ALA A 1 179 ? -3.831 1.277 14.381 1.00 90.19 179 ALA A CA 1
ATOM 1346 C C . ALA A 1 179 ? -2.462 1.073 13.717 1.00 90.19 179 ALA A C 1
ATOM 1348 O O . ALA A 1 179 ? -1.875 2.038 13.228 1.00 90.19 179 ALA A O 1
ATOM 1349 N N . ALA A 1 180 ? -2.013 -0.179 13.592 1.00 89.81 180 ALA A N 1
ATOM 1350 C CA . ALA A 1 180 ? -0.745 -0.513 12.947 1.00 89.81 180 ALA A CA 1
ATOM 1351 C C . ALA A 1 180 ? -0.691 -0.099 11.463 1.00 89.81 180 ALA A C 1
ATOM 1353 O O . ALA A 1 180 ? 0.345 0.347 10.982 1.00 89.81 180 ALA A O 1
ATOM 1354 N N . ILE A 1 181 ? -1.800 -0.203 10.724 1.00 84.81 181 ILE A N 1
ATOM 1355 C CA . ILE A 1 181 ? -1.840 0.125 9.289 1.00 84.81 181 ILE A CA 1
ATOM 1356 C C . ILE A 1 181 ? -1.964 1.635 9.044 1.00 84.81 181 ILE A C 1
ATOM 1358 O O . ILE A 1 181 ? -1.276 2.198 8.186 1.00 84.81 181 ILE A O 1
ATOM 1362 N N . ARG A 1 182 ? -2.895 2.302 9.737 1.00 84.12 182 ARG A N 1
ATOM 1363 C CA . ARG A 1 182 ? -3.247 3.703 9.457 1.00 84.12 182 ARG A CA 1
ATOM 1364 C C . ARG A 1 182 ? -2.387 4.699 10.220 1.00 84.12 182 ARG A C 1
ATOM 1366 O O . ARG A 1 182 ? -2.185 5.790 9.696 1.00 84.12 182 ARG A O 1
ATOM 1373 N N . ASN A 1 183 ? -1.861 4.308 11.378 1.00 86.38 183 ASN A N 1
ATOM 1374 C CA . ASN A 1 183 ? -1.091 5.158 12.282 1.00 86.38 183 ASN A CA 1
ATOM 1375 C C . ASN A 1 183 ? 0.280 4.542 12.588 1.00 86.38 183 ASN A C 1
ATOM 1377 O O . ASN A 1 183 ? 0.736 4.599 13.721 1.00 86.38 183 ASN A O 1
ATOM 1381 N N . LEU A 1 184 ? 0.950 3.958 11.586 1.00 83.44 184 LEU A N 1
ATOM 1382 C CA . LEU A 1 184 ? 2.210 3.221 11.779 1.00 83.44 184 LEU A CA 1
ATOM 1383 C C . LEU A 1 184 ? 3.305 4.036 12.499 1.00 83.44 184 LEU A C 1
ATOM 1385 O O . LEU A 1 184 ? 4.139 3.453 13.183 1.00 83.44 184 LEU A O 1
ATOM 1389 N N . SER A 1 185 ? 3.306 5.366 12.361 1.00 87.25 185 SER A N 1
ATOM 1390 C CA . SER A 1 185 ? 4.265 6.243 13.048 1.00 87.25 185 SER A CA 1
ATOM 1391 C C . SER A 1 185 ? 4.036 6.343 14.560 1.00 87.25 185 SER A C 1
ATOM 1393 O O . SER A 1 185 ? 5.000 6.522 15.294 1.00 87.25 185 SER A O 1
ATOM 1395 N N . ASP A 1 186 ? 2.782 6.257 15.015 1.00 93.50 186 ASP A N 1
ATOM 1396 C CA . ASP A 1 186 ? 2.416 6.286 16.437 1.00 93.50 186 ASP A CA 1
ATOM 1397 C C . ASP A 1 186 ? 1.096 5.523 16.693 1.00 93.50 186 ASP A C 1
ATOM 1399 O O . ASP A 1 186 ? 0.032 6.113 16.922 1.00 93.50 186 ASP A O 1
ATOM 1403 N N . PRO A 1 187 ? 1.131 4.182 16.626 1.00 94.00 187 PRO A N 1
ATOM 1404 C CA . PRO A 1 187 ? -0.066 3.370 16.797 1.00 94.00 187 PRO A CA 1
ATOM 1405 C C . PRO A 1 187 ? -0.554 3.387 18.252 1.00 94.00 187 PRO A C 1
ATOM 1407 O O . PRO A 1 187 ? -1.759 3.346 18.491 1.00 94.00 187 PRO A O 1
ATOM 1410 N N . LYS A 1 188 ? 0.364 3.493 19.224 1.00 95.81 188 LYS A N 1
ATOM 1411 C CA . LYS A 1 188 ? 0.041 3.548 20.657 1.00 95.81 188 LYS A CA 1
ATOM 1412 C C . LYS A 1 188 ? -0.651 4.857 21.022 1.00 95.81 188 LYS A C 1
ATOM 1414 O O . LYS A 1 188 ? -1.675 4.822 21.697 1.00 95.81 188 LYS A O 1
ATOM 1419 N N . GLY A 1 189 ? -0.143 5.998 20.549 1.00 95.38 189 GLY A N 1
ATOM 1420 C CA . GLY A 1 189 ? -0.788 7.296 20.745 1.00 95.38 189 GLY A CA 1
ATOM 1421 C C . GLY A 1 189 ? -2.207 7.322 20.184 1.00 95.38 189 GLY A C 1
ATOM 1422 O O . GLY A 1 189 ? -3.135 7.708 20.893 1.00 95.38 189 GLY A O 1
ATOM 1423 N N . PHE A 1 190 ? -2.408 6.794 18.970 1.00 94.56 190 PHE A N 1
ATOM 1424 C CA . PHE A 1 190 ? -3.747 6.639 18.395 1.00 94.56 190 PHE A CA 1
ATOM 1425 C C . PHE A 1 190 ? -4.688 5.816 19.293 1.00 94.56 190 PHE A C 1
ATOM 1427 O O . PHE A 1 190 ? -5.819 6.232 19.552 1.00 94.56 190 PHE A O 1
ATOM 1434 N N . LEU A 1 191 ? -4.231 4.663 19.791 1.00 95.06 191 LEU A N 1
ATOM 1435 C CA . LEU A 1 191 ? -5.043 3.807 20.659 1.00 95.06 191 LEU A CA 1
ATOM 1436 C C . LEU A 1 191 ? -5.353 4.466 22.006 1.00 95.06 191 LEU A C 1
ATOM 1438 O O . LEU A 1 191 ? -6.476 4.338 22.485 1.00 95.06 191 LEU A O 1
ATOM 1442 N N . ARG A 1 192 ? -4.416 5.223 22.588 1.00 96.44 192 ARG A N 1
ATOM 1443 C CA . ARG A 1 192 ? -4.656 6.003 23.815 1.00 96.44 192 ARG A CA 1
ATOM 1444 C C . ARG A 1 192 ? -5.749 7.046 23.618 1.00 96.44 192 ARG A C 1
ATOM 1446 O O . ARG A 1 192 ? -6.641 7.155 24.456 1.00 96.44 192 ARG A O 1
ATOM 1453 N N . THR A 1 193 ? -5.726 7.771 22.498 1.00 94.81 193 THR A N 1
ATOM 1454 C CA . THR A 1 193 ? -6.804 8.709 22.150 1.00 94.81 193 THR A CA 1
ATOM 1455 C C . THR A 1 193 ? -8.138 7.980 22.012 1.00 94.81 193 THR A C 1
ATOM 1457 O O . THR A 1 193 ? -9.125 8.406 22.605 1.00 94.81 193 THR A O 1
ATOM 1460 N N . ALA A 1 194 ? -8.165 6.842 21.312 1.00 94.50 194 ALA A N 1
ATOM 1461 C CA . ALA A 1 194 ? -9.380 6.044 21.178 1.00 94.50 194 ALA A CA 1
ATOM 1462 C C . ALA A 1 194 ? -9.904 5.545 22.538 1.00 94.50 194 ALA A C 1
ATOM 1464 O O . ALA A 1 194 ? -11.106 5.606 22.778 1.00 94.50 194 ALA A O 1
ATOM 1465 N N . MET A 1 195 ? -9.033 5.104 23.452 1.00 94.44 195 MET A N 1
ATOM 1466 C CA . MET A 1 195 ? -9.418 4.702 24.813 1.00 94.44 195 MET A CA 1
ATOM 1467 C C . MET A 1 195 ? -10.015 5.860 25.610 1.00 94.44 195 MET A C 1
ATOM 1469 O O . MET A 1 195 ? -11.019 5.668 26.293 1.00 94.44 195 MET A O 1
ATOM 1473 N N . ALA A 1 196 ? -9.433 7.059 25.511 1.00 94.88 196 ALA A N 1
ATOM 1474 C CA . ALA A 1 196 ? -9.977 8.246 26.163 1.00 94.88 196 ALA A CA 1
ATOM 1475 C C . ALA A 1 196 ? -11.392 8.560 25.650 1.00 94.88 196 ALA A C 1
ATOM 1477 O O . ALA A 1 196 ? -12.297 8.784 26.451 1.00 94.88 196 ALA A O 1
ATOM 1478 N N . THR A 1 197 ? -11.605 8.481 24.333 1.00 94.94 197 THR A N 1
ATOM 1479 C CA . THR A 1 197 ? -12.930 8.646 23.724 1.00 94.94 197 THR A CA 1
ATOM 1480 C C . THR A 1 197 ? -13.904 7.550 24.156 1.00 94.94 197 THR A C 1
ATOM 1482 O O . THR A 1 197 ? -15.036 7.859 24.505 1.00 94.94 197 THR A O 1
ATOM 1485 N N . VAL A 1 198 ?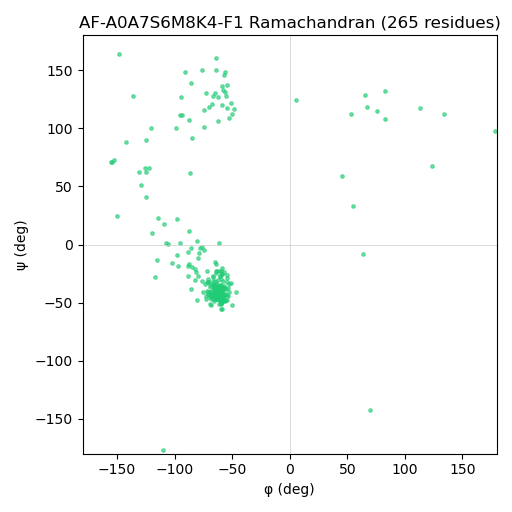 -13.490 6.279 24.195 1.00 93.62 198 VAL A N 1
ATOM 1486 C CA . VAL A 1 198 ? -14.332 5.181 24.710 1.00 93.62 198 VAL A CA 1
ATOM 1487 C C . VAL A 1 198 ? -14.775 5.472 26.144 1.00 93.62 198 VAL A C 1
ATOM 1489 O O . VAL A 1 198 ? -15.966 5.413 26.434 1.00 93.62 198 VAL A O 1
ATOM 1492 N N . ALA A 1 199 ? -13.847 5.873 27.014 1.00 93.44 199 ALA A N 1
ATOM 1493 C CA . ALA A 1 199 ? -14.146 6.181 28.408 1.00 93.44 199 ALA A CA 1
ATOM 1494 C C . ALA A 1 199 ? -15.040 7.425 28.580 1.00 93.44 199 ALA A C 1
ATOM 1496 O O . ALA A 1 199 ? -15.734 7.549 29.590 1.00 93.44 199 ALA A O 1
ATOM 1497 N N . GLU A 1 200 ? -15.012 8.373 27.641 1.00 95.06 200 GLU A N 1
ATOM 1498 C CA . GLU A 1 200 ? -15.971 9.482 27.599 1.00 95.06 200 GLU A CA 1
ATOM 1499 C C . GLU A 1 200 ? -17.369 8.971 27.226 1.00 95.06 200 GLU A C 1
ATOM 1501 O O . GLU A 1 200 ? -18.334 9.233 27.942 1.00 95.06 200 GLU A O 1
ATOM 1506 N N . LEU A 1 201 ? -17.470 8.198 26.142 1.00 94.44 201 LEU A N 1
ATOM 1507 C CA . LEU A 1 201 ? -18.737 7.682 25.619 1.00 94.44 201 LEU A CA 1
ATOM 1508 C C . LEU A 1 201 ? -19.429 6.716 26.588 1.00 94.44 201 LEU A C 1
ATOM 1510 O O . LEU A 1 201 ? -20.648 6.742 26.697 1.00 94.44 201 LEU A O 1
ATOM 1514 N N . GLU A 1 202 ? -18.677 5.885 27.313 1.00 92.88 202 GLU A N 1
ATOM 1515 C CA . GLU A 1 202 ? -19.232 4.962 28.314 1.00 92.88 202 GLU A CA 1
ATOM 1516 C C . GLU A 1 202 ? -19.846 5.696 29.518 1.00 92.88 202 GLU A C 1
ATOM 1518 O O . GLU A 1 202 ? -20.820 5.215 30.110 1.00 92.88 202 GLU A O 1
ATOM 1523 N N . ARG A 1 203 ? -19.298 6.865 29.880 1.00 94.06 203 ARG A N 1
ATOM 1524 C CA . ARG A 1 203 ? -19.807 7.706 30.976 1.00 94.06 203 ARG A CA 1
ATOM 1525 C C . ARG A 1 203 ? -20.980 8.585 30.558 1.00 94.06 203 ARG A C 1
ATOM 1527 O O . ARG A 1 203 ? -21.725 9.022 31.430 1.00 94.06 203 ARG A O 1
ATOM 1534 N N . ASP A 1 204 ? -21.140 8.841 29.266 1.00 95.25 204 ASP A N 1
ATOM 1535 C CA . ASP A 1 204 ? -22.212 9.678 28.740 1.00 95.25 204 ASP A CA 1
ATOM 1536 C C . ASP A 1 204 ? -23.576 8.966 28.887 1.00 95.25 204 ASP A C 1
ATOM 1538 O O . ASP A 1 204 ? -23.763 7.882 28.319 1.00 95.25 204 ASP A O 1
ATOM 1542 N N . PRO A 1 205 ? -24.541 9.531 29.643 1.00 93.75 205 PRO A N 1
ATOM 1543 C CA . PRO A 1 205 ? -25.865 8.931 29.814 1.00 93.75 205 PRO A CA 1
ATOM 1544 C C . PRO A 1 205 ? -26.621 8.736 28.494 1.00 93.75 205 PRO A C 1
ATOM 1546 O O . PRO A 1 205 ? -27.451 7.836 28.398 1.00 93.75 205 PRO A O 1
ATOM 1549 N N . GLU A 1 206 ? -26.316 9.530 27.458 1.00 93.69 206 GLU A N 1
ATOM 1550 C CA . GLU A 1 206 ? -26.935 9.403 26.132 1.00 93.69 206 GLU A CA 1
ATOM 1551 C C . GLU A 1 206 ? -26.723 8.004 25.519 1.00 93.69 206 GLU A C 1
ATOM 1553 O O . GLU A 1 206 ? -27.587 7.499 24.799 1.00 93.69 206 GLU A O 1
ATOM 1558 N N . PHE A 1 207 ? -25.595 7.354 25.825 1.00 94.31 207 PHE A N 1
ATOM 1559 C CA . PHE A 1 207 ? -25.197 6.069 25.241 1.00 94.31 207 PHE A CA 1
ATOM 1560 C C . PHE A 1 207 ? -25.275 4.901 26.228 1.00 94.31 207 PHE A C 1
ATOM 1562 O O . PHE A 1 207 ? -24.703 3.839 25.978 1.00 94.31 207 PHE A O 1
ATOM 1569 N N . GLU A 1 208 ? -26.003 5.054 27.336 1.00 91.62 208 GLU A N 1
ATOM 1570 C CA . GLU A 1 208 ? -26.106 4.028 28.377 1.00 91.62 208 GLU A CA 1
ATOM 1571 C C . GLU A 1 208 ? -26.600 2.671 27.840 1.00 91.62 208 GLU A C 1
ATOM 1573 O O . GLU A 1 208 ? -26.070 1.623 28.216 1.00 91.62 208 GLU A O 1
ATOM 1578 N N . SER A 1 209 ? -27.530 2.674 26.878 1.00 89.69 209 SER A N 1
ATOM 1579 C CA . SER A 1 209 ? -28.039 1.459 26.221 1.00 89.69 209 SER A CA 1
ATOM 1580 C C . SER A 1 209 ? -26.970 0.680 25.439 1.00 89.69 209 SER A C 1
ATOM 1582 O O . SER A 1 209 ? -27.102 -0.529 25.243 1.00 89.69 209 SER A O 1
ATOM 1584 N N . LEU A 1 210 ? -25.886 1.344 25.025 1.00 89.69 210 LEU A N 1
ATOM 1585 C CA . LEU A 1 210 ? -24.780 0.747 24.276 1.00 89.69 210 LEU A CA 1
ATOM 1586 C C . LEU A 1 210 ? -23.694 0.150 25.174 1.00 89.69 210 LEU A C 1
ATOM 1588 O O . LEU A 1 210 ? -22.804 -0.525 24.658 1.00 89.69 210 LEU A O 1
ATOM 1592 N N . ARG A 1 211 ? -23.766 0.323 26.502 1.00 85.44 211 ARG A N 1
ATOM 1593 C CA . ARG A 1 211 ? -22.790 -0.263 27.443 1.00 85.44 211 ARG A CA 1
ATOM 1594 C C . ARG A 1 211 ? -22.740 -1.792 27.365 1.00 85.44 211 ARG A C 1
ATOM 1596 O O . ARG A 1 211 ? -21.679 -2.380 27.539 1.00 85.44 211 ARG A O 1
ATOM 1603 N N . ASN A 1 212 ? -23.858 -2.427 27.013 1.00 84.31 212 ASN A N 1
ATOM 1604 C CA . ASN A 1 212 ? -23.934 -3.875 26.782 1.00 84.31 212 ASN A CA 1
ATOM 1605 C C . ASN A 1 212 ? -23.398 -4.298 25.401 1.00 84.31 212 ASN A C 1
ATOM 1607 O O . ASN A 1 212 ? -23.272 -5.486 25.122 1.00 84.31 212 ASN A O 1
ATOM 1611 N N . THR A 1 213 ? -23.077 -3.335 24.530 1.00 84.81 213 THR A N 1
ATOM 1612 C CA . THR A 1 213 ? -22.483 -3.550 23.202 1.00 84.81 213 THR A CA 1
ATOM 1613 C C . THR A 1 213 ? -21.179 -2.747 23.072 1.00 84.81 213 THR A C 1
ATOM 1615 O O . THR A 1 213 ? -21.066 -1.865 22.212 1.00 84.81 213 THR A O 1
ATOM 1618 N N . PRO A 1 214 ? -20.157 -3.038 23.901 1.00 82.88 214 PRO A N 1
ATOM 1619 C CA . PRO A 1 214 ? -18.939 -2.227 23.981 1.00 82.88 214 PRO A CA 1
ATOM 1620 C C . PRO A 1 214 ? -18.192 -2.130 22.641 1.00 82.88 214 PRO A C 1
ATOM 1622 O O . PRO A 1 214 ? -17.537 -1.126 22.358 1.00 82.88 214 PRO A O 1
ATOM 1625 N N . GLY A 1 215 ? -18.356 -3.121 21.756 1.00 87.50 215 GLY A N 1
ATOM 1626 C CA . GLY A 1 215 ? -17.812 -3.086 20.398 1.00 87.50 215 GLY A CA 1
ATOM 1627 C C . GLY A 1 215 ? -18.275 -1.879 19.568 1.00 87.50 215 GLY A C 1
ATOM 1628 O O . GLY A 1 215 ? -17.474 -1.332 18.813 1.00 87.50 215 GLY A O 1
ATOM 1629 N N . MET A 1 216 ? -19.520 -1.410 19.731 1.00 90.25 216 MET A N 1
ATOM 1630 C CA . MET A 1 216 ? -20.043 -0.259 18.978 1.00 90.25 216 MET A CA 1
ATOM 1631 C C . MET A 1 216 ? -19.417 1.060 19.446 1.00 90.25 216 MET A C 1
ATOM 1633 O O . MET A 1 216 ? -19.049 1.901 18.626 1.00 90.25 216 MET A O 1
ATOM 1637 N N . ILE A 1 217 ? -19.237 1.217 20.760 1.00 92.31 217 ILE A N 1
ATOM 1638 C CA . ILE A 1 217 ? -18.572 2.385 21.350 1.00 92.31 217 ILE A CA 1
ATOM 1639 C C . ILE A 1 217 ? -17.114 2.450 20.879 1.00 92.31 217 ILE A C 1
ATOM 1641 O O . ILE A 1 217 ? -16.656 3.487 20.392 1.00 92.31 217 ILE A O 1
ATOM 1645 N N . ARG A 1 218 ? -16.397 1.320 20.937 1.00 92.62 218 ARG A N 1
ATOM 1646 C CA . ARG A 1 218 ? -15.020 1.214 20.428 1.00 92.62 218 ARG A CA 1
ATOM 1647 C C . ARG A 1 218 ? -14.945 1.513 18.932 1.00 92.62 218 ARG A C 1
ATOM 1649 O O . ARG A 1 218 ? -14.051 2.237 18.497 1.00 92.62 218 ARG A O 1
ATOM 1656 N N . HIS A 1 219 ? -15.900 1.014 18.147 1.00 90.31 219 HIS A N 1
ATOM 1657 C CA . HIS A 1 219 ? -15.977 1.307 16.719 1.00 90.31 219 HIS A CA 1
ATOM 1658 C C . HIS A 1 219 ? -16.153 2.807 16.453 1.00 90.31 219 HIS A C 1
ATOM 1660 O O . HIS A 1 219 ? -15.440 3.365 15.620 1.00 90.31 219 HIS A O 1
ATOM 1666 N N . ALA A 1 220 ? -17.055 3.478 17.173 1.00 92.69 220 ALA A N 1
ATOM 1667 C CA . ALA A 1 220 ? -17.269 4.916 17.039 1.00 92.69 220 ALA A CA 1
ATOM 1668 C C . ALA A 1 220 ? -15.984 5.708 17.319 1.00 92.69 220 ALA A C 1
ATOM 1670 O O . ALA A 1 220 ? -15.582 6.523 16.490 1.00 92.69 220 ALA A O 1
ATOM 1671 N N . ALA A 1 221 ? -15.301 5.404 18.426 1.00 92.94 221 ALA A N 1
ATOM 1672 C CA . ALA A 1 221 ? -14.053 6.063 18.807 1.00 92.94 221 ALA A CA 1
ATOM 1673 C C . ALA A 1 221 ? -12.942 5.907 17.751 1.00 92.94 221 ALA A C 1
ATOM 1675 O O . ALA A 1 221 ? -12.210 6.852 17.467 1.00 92.94 221 ALA A O 1
ATOM 1676 N N . VAL A 1 222 ? -12.825 4.724 17.141 1.00 91.50 222 VAL A N 1
ATOM 1677 C CA . VAL A 1 222 ? -11.734 4.395 16.207 1.00 91.50 222 VAL A CA 1
ATOM 1678 C C . VAL A 1 222 ? -12.027 4.822 14.768 1.00 91.50 222 VAL A C 1
ATOM 1680 O O . VAL A 1 222 ? -11.117 5.244 14.051 1.00 91.50 222 VAL A O 1
ATOM 1683 N N . HIS A 1 223 ? -13.274 4.685 14.312 1.00 90.19 223 HIS A N 1
ATOM 1684 C CA . HIS A 1 223 ? -13.653 4.903 12.911 1.00 90.19 223 HIS A CA 1
ATOM 1685 C C . HIS A 1 223 ? -14.334 6.248 12.657 1.00 90.19 223 HIS A C 1
ATOM 1687 O O . HIS A 1 223 ? -14.390 6.677 11.506 1.00 90.19 223 HIS A O 1
ATOM 1693 N N . ASN A 1 224 ? -14.802 6.933 13.703 1.00 92.31 224 ASN A N 1
ATOM 1694 C CA . ASN A 1 224 ? -15.434 8.248 13.611 1.00 92.31 224 ASN A CA 1
ATOM 1695 C C . ASN A 1 224 ? -14.790 9.243 14.597 1.00 92.31 224 ASN A C 1
ATOM 1697 O O . ASN A 1 224 ? -15.509 9.894 15.351 1.00 92.31 224 ASN A O 1
ATOM 1701 N N . PRO A 1 225 ? -13.450 9.400 14.608 1.00 88.50 225 PRO A N 1
ATOM 1702 C CA . PRO A 1 225 ? -12.754 10.160 15.650 1.00 88.50 225 PRO A CA 1
ATOM 1703 C C . PRO A 1 225 ? -13.122 11.652 15.679 1.00 88.50 225 PRO A C 1
ATOM 1705 O O . PRO A 1 225 ? -12.962 12.298 16.706 1.00 88.50 225 PRO A O 1
ATOM 1708 N N . SER A 1 226 ? -13.617 12.209 14.568 1.00 92.31 226 SER A N 1
ATOM 1709 C CA . SER A 1 226 ? -14.045 13.612 14.496 1.00 92.31 226 SER A CA 1
ATOM 1710 C C . SER A 1 226 ? -15.432 13.868 15.093 1.00 92.31 226 SER A C 1
ATOM 1712 O O . SER A 1 226 ? -15.694 14.985 15.521 1.00 92.31 226 SER A O 1
ATOM 1714 N N . ASP A 1 227 ? -16.321 12.870 15.096 1.00 95.56 227 ASP A N 1
ATOM 1715 C CA . ASP A 1 227 ? -17.673 12.980 15.665 1.00 95.56 227 ASP A CA 1
ATOM 1716 C C . ASP A 1 227 ? -18.220 11.594 16.070 1.00 95.56 227 ASP A C 1
ATOM 1718 O O . ASP A 1 227 ? -19.113 11.031 15.420 1.00 95.56 227 ASP A O 1
ATOM 1722 N N . PRO A 1 228 ? -17.674 10.997 17.142 1.00 95.38 228 PRO A N 1
ATOM 1723 C CA . PRO A 1 228 ? -18.079 9.663 17.564 1.00 95.38 228 PRO A CA 1
ATOM 1724 C C . PRO A 1 228 ? -19.512 9.658 18.120 1.00 95.38 228 PRO A C 1
ATOM 1726 O O . PRO A 1 228 ? -20.264 8.715 17.871 1.00 95.38 228 PRO A O 1
ATOM 1729 N N . LYS A 1 229 ? -19.931 10.733 18.805 1.00 95.94 229 LYS A N 1
ATOM 1730 C CA . LYS A 1 229 ? -21.295 10.886 19.340 1.00 95.94 229 LYS A CA 1
ATOM 1731 C C . LYS A 1 229 ? -22.324 10.977 18.219 1.00 95.94 229 LYS A C 1
ATOM 1733 O O . LYS A 1 229 ? -23.339 10.286 18.260 1.00 95.94 229 LYS A O 1
ATOM 1738 N N . GLY A 1 230 ? -22.066 11.781 17.187 1.00 95.56 230 GLY A N 1
ATOM 1739 C CA . GLY A 1 230 ? -22.953 11.887 16.031 1.00 95.56 230 GLY A CA 1
ATOM 1740 C C . GLY A 1 230 ? -23.086 10.578 15.257 1.00 95.56 230 GLY A C 1
ATOM 1741 O O . GLY A 1 230 ? -24.182 10.262 14.789 1.00 95.56 230 GLY A O 1
ATOM 1742 N N . PHE A 1 231 ? -22.024 9.770 15.173 1.00 95.44 231 PHE A N 1
ATOM 1743 C CA . PHE A 1 231 ? -22.131 8.403 14.661 1.00 95.44 231 PHE A CA 1
ATOM 1744 C C . PHE A 1 231 ? -23.065 7.544 15.528 1.00 95.44 231 PHE A C 1
ATOM 1746 O O . PHE A 1 231 ? -24.014 6.963 15.001 1.00 95.44 231 PHE A O 1
ATOM 1753 N N . LEU A 1 232 ? -22.863 7.504 16.850 1.00 94.69 232 LEU A N 1
ATOM 1754 C CA . LEU A 1 232 ? -23.696 6.695 17.749 1.00 94.69 232 LEU A CA 1
ATOM 1755 C C . LEU A 1 232 ? -25.168 7.127 17.745 1.00 94.69 232 LEU A C 1
ATOM 1757 O O . LEU A 1 232 ? -26.053 6.276 17.712 1.00 94.69 232 LEU A O 1
ATOM 1761 N N . ARG A 1 233 ? -25.451 8.431 17.662 1.00 95.25 233 ARG A N 1
ATOM 1762 C CA . ARG A 1 233 ? -26.818 8.953 17.485 1.00 95.25 233 ARG A CA 1
ATOM 1763 C C . ARG A 1 233 ? -27.492 8.405 16.233 1.00 95.25 233 ARG A C 1
ATOM 1765 O O . ARG A 1 233 ? -28.684 8.119 16.258 1.00 95.25 233 ARG A O 1
ATOM 1772 N N . LYS A 1 234 ? -26.753 8.248 15.129 1.00 92.69 234 LYS A N 1
ATOM 1773 C CA . LYS A 1 234 ? -27.285 7.640 13.898 1.00 92.69 234 LYS A CA 1
ATOM 1774 C C . LYS A 1 234 ? -27.561 6.149 14.075 1.00 92.69 234 LYS A C 1
ATOM 1776 O O . LYS A 1 234 ? -28.546 5.674 13.526 1.00 92.69 234 LYS A O 1
ATOM 1781 N N . VAL A 1 235 ? -26.729 5.437 14.834 1.00 89.25 235 VAL A N 1
ATOM 1782 C CA . VAL A 1 235 ? -26.930 4.010 15.148 1.00 89.25 235 VAL A CA 1
ATOM 1783 C C . VAL A 1 235 ? -28.162 3.802 16.031 1.00 89.25 235 VAL A C 1
ATOM 1785 O O . VAL A 1 235 ? -28.915 2.860 15.813 1.00 89.25 235 VAL A O 1
ATOM 1788 N N . LEU A 1 236 ? -28.385 4.692 17.000 1.00 88.81 236 LEU A N 1
ATOM 1789 C CA . LEU A 1 236 ? -29.519 4.638 17.926 1.00 88.81 236 LEU A CA 1
ATOM 1790 C C . LEU A 1 236 ? -30.827 5.172 17.337 1.00 88.81 236 LEU A C 1
ATOM 1792 O O . LEU A 1 236 ? -31.884 4.987 17.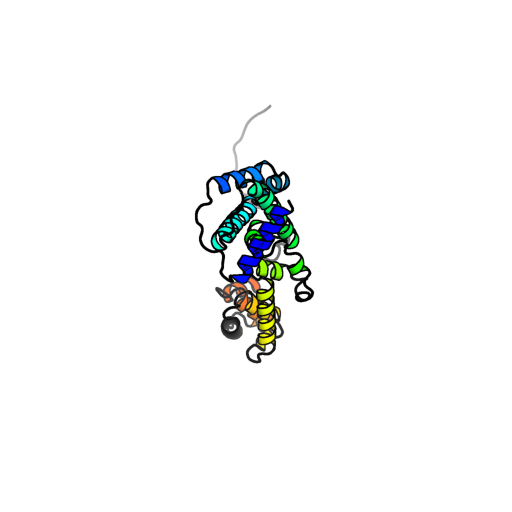941 1.00 88.81 236 LEU A O 1
ATOM 1796 N N . ARG A 1 237 ? -30.790 5.838 16.175 1.00 86.00 237 ARG A N 1
ATOM 1797 C CA . ARG A 1 237 ? -32.019 6.275 15.515 1.00 86.00 237 ARG A CA 1
ATOM 1798 C C . ARG A 1 237 ? -32.847 5.045 15.141 1.00 86.00 237 ARG A C 1
ATOM 1800 O O . ARG A 1 237 ? -32.334 4.178 14.429 1.00 86.00 237 ARG A O 1
ATOM 1807 N N . PRO A 1 238 ? -34.127 4.980 15.546 1.00 71.38 238 PRO A N 1
ATOM 1808 C CA . PRO A 1 238 ? -35.011 3.952 15.034 1.00 71.38 238 PRO A CA 1
ATOM 1809 C C . PRO A 1 238 ? -35.051 4.075 13.511 1.00 71.38 238 PRO A C 1
ATOM 1811 O O . PRO A 1 238 ? -35.165 5.173 12.954 1.00 71.38 238 PRO A O 1
ATOM 1814 N N . LYS A 1 239 ? -34.906 2.938 12.829 1.00 56.66 239 LYS A N 1
ATOM 1815 C CA . LYS A 1 239 ? -35.144 2.861 11.389 1.00 56.66 239 LYS A CA 1
ATOM 1816 C C . LYS A 1 239 ? -36.582 3.351 11.172 1.00 56.66 239 LYS A C 1
ATOM 1818 O O . LYS A 1 239 ? -37.440 2.899 11.929 1.00 56.66 239 LYS A O 1
ATOM 1823 N N . PRO A 1 240 ? -36.861 4.270 10.226 1.00 56.56 240 PRO A N 1
ATOM 1824 C CA . PRO A 1 240 ? -38.240 4.634 9.946 1.00 56.56 240 PRO A CA 1
ATOM 1825 C C . PRO A 1 240 ? -38.977 3.335 9.639 1.00 56.56 240 PRO A C 1
ATOM 1827 O O . PRO A 1 240 ? -38.581 2.593 8.735 1.00 56.56 240 PRO A O 1
ATOM 1830 N N . GLU A 1 241 ? -39.959 3.025 10.481 1.00 50.31 241 GLU A N 1
ATOM 1831 C CA . GLU A 1 241 ? -40.872 1.918 10.279 1.00 50.31 241 GLU A CA 1
ATOM 1832 C C . GLU A 1 241 ? -41.409 2.093 8.863 1.00 50.31 241 GLU A C 1
ATOM 1834 O O . GLU A 1 241 ? -41.861 3.180 8.488 1.00 50.31 241 GLU A O 1
ATOM 1839 N N . THR A 1 242 ? -41.205 1.083 8.021 1.00 45.06 242 THR A N 1
ATOM 1840 C CA . THR A 1 242 ? -41.790 1.060 6.687 1.00 45.06 242 THR A CA 1
ATOM 1841 C C . THR A 1 242 ? -43.266 1.365 6.866 1.00 45.06 242 THR A C 1
ATOM 1843 O O . THR A 1 242 ? -43.963 0.576 7.497 1.00 45.06 242 THR A O 1
ATOM 1846 N N . ALA A 1 243 ? -43.714 2.523 6.379 1.00 49.03 243 ALA A N 1
ATOM 1847 C CA . ALA A 1 243 ? -45.125 2.844 6.319 1.00 49.03 243 ALA A CA 1
ATOM 1848 C C . ALA A 1 243 ? -45.823 1.680 5.602 1.00 49.03 243 ALA A C 1
ATOM 1850 O O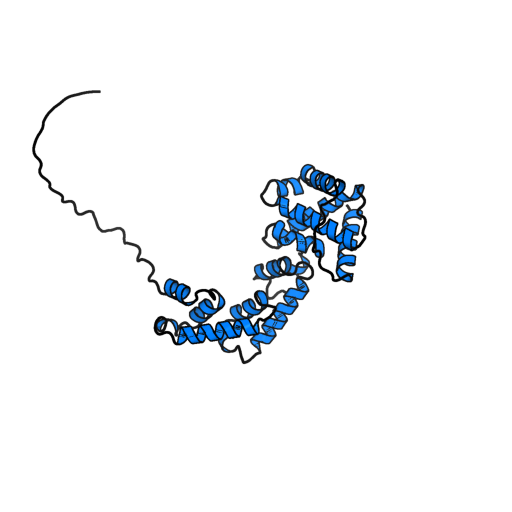 . ALA A 1 243 ? -45.583 1.448 4.416 1.00 49.03 243 ALA A O 1
ATOM 1851 N N . ASP A 1 244 ? -46.596 0.898 6.351 1.00 45.16 244 ASP A N 1
ATOM 1852 C CA . ASP A 1 244 ? -47.351 -0.236 5.831 1.00 45.16 244 ASP A CA 1
ATOM 1853 C C . ASP A 1 244 ? -48.418 0.297 4.844 1.00 45.16 244 ASP A C 1
ATOM 1855 O O . ASP A 1 244 ? -49.118 1.269 5.165 1.00 45.16 244 ASP A O 1
ATOM 1859 N N . PRO A 1 245 ? -48.542 -0.256 3.620 1.00 53.03 245 PRO A N 1
ATOM 1860 C CA . PRO A 1 245 ? -49.269 0.351 2.511 1.00 53.03 245 PRO A CA 1
ATOM 1861 C C . PRO A 1 245 ? -50.765 -0.006 2.545 1.00 53.03 245 PRO A C 1
ATOM 1863 O O . PRO A 1 245 ? -51.277 -0.651 1.629 1.00 53.03 245 PRO A O 1
ATOM 1866 N N . ALA A 1 246 ? -51.484 0.390 3.603 1.00 47.12 246 ALA A N 1
ATOM 1867 C CA . ALA A 1 246 ? -52.877 -0.039 3.782 1.00 47.12 246 ALA A CA 1
ATOM 1868 C C . ALA A 1 246 ? -53.829 0.922 4.524 1.00 47.12 246 ALA A C 1
ATOM 1870 O O . ALA A 1 246 ? -54.867 0.474 5.013 1.00 47.12 246 ALA A O 1
ATOM 1871 N N . VAL A 1 247 ? -53.585 2.238 4.552 1.00 43.66 247 VAL A N 1
ATOM 1872 C CA . VAL A 1 247 ? -54.652 3.191 4.926 1.00 43.66 247 VAL A CA 1
ATOM 1873 C C . VAL A 1 247 ? -55.266 3.783 3.661 1.00 43.66 247 VAL A C 1
ATOM 1875 O O . VAL A 1 247 ? -54.699 4.654 3.005 1.00 43.66 247 VAL A O 1
ATOM 1878 N N . LYS A 1 248 ? -56.427 3.229 3.298 1.00 37.06 248 LYS A N 1
ATOM 1879 C CA . LYS A 1 248 ? -57.278 3.655 2.181 1.00 37.06 248 LYS A CA 1
ATOM 1880 C C . LYS A 1 248 ? -57.660 5.142 2.301 1.00 37.06 248 LYS A C 1
ATOM 1882 O O . LYS A 1 248 ? -57.820 5.633 3.419 1.00 37.06 248 LYS A O 1
ATOM 1887 N N . PRO A 1 249 ? -57.849 5.841 1.167 1.00 35.53 249 PRO A N 1
ATOM 1888 C CA . PRO A 1 249 ? -58.176 7.258 1.161 1.00 35.53 249 PRO A CA 1
ATOM 1889 C C . PRO A 1 249 ? -59.573 7.460 1.746 1.00 35.53 249 PRO A C 1
ATOM 1891 O O . PRO A 1 249 ? -60.552 6.937 1.214 1.00 35.53 249 PRO A O 1
ATOM 1894 N N . TRP A 1 250 ? -59.670 8.234 2.825 1.00 31.33 250 TRP A N 1
ATOM 1895 C CA . TRP A 1 250 ? -60.948 8.806 3.224 1.00 31.33 250 TRP A CA 1
ATOM 1896 C C . TRP A 1 250 ? -61.273 9.943 2.261 1.00 31.33 250 TRP A C 1
ATOM 1898 O O . TRP A 1 250 ? -60.719 11.037 2.319 1.00 31.33 250 TRP A O 1
ATOM 1908 N N . THR A 1 251 ? -62.147 9.617 1.318 1.00 45.25 251 THR A N 1
ATOM 1909 C CA . THR A 1 251 ? -62.994 10.558 0.601 1.00 45.25 251 THR A CA 1
ATOM 1910 C C . THR A 1 251 ? -63.866 11.303 1.603 1.00 45.25 251 THR A C 1
ATOM 1912 O O . THR A 1 251 ? -64.647 10.656 2.290 1.00 45.25 251 THR A O 1
ATOM 1915 N N . GLU A 1 252 ? -63.741 12.628 1.659 1.00 35.12 252 GLU A N 1
ATOM 1916 C CA . GLU A 1 252 ? -64.847 13.580 1.835 1.00 35.12 252 GLU A CA 1
ATOM 1917 C C . GLU A 1 252 ? -64.288 15.010 1.893 1.00 35.12 252 GLU A C 1
ATOM 1919 O O . GLU A 1 252 ? -63.870 15.512 2.931 1.00 35.12 252 GLU A O 1
ATOM 1924 N N . THR A 1 253 ? -64.332 15.701 0.758 1.00 37.16 253 THR A N 1
ATOM 1925 C CA . THR A 1 253 ? -64.682 17.123 0.766 1.00 37.16 253 THR A CA 1
ATOM 1926 C C . THR A 1 253 ? -65.852 17.286 -0.181 1.00 37.16 253 THR A C 1
ATOM 1928 O O . THR A 1 253 ? -65.690 17.497 -1.383 1.00 37.16 253 THR A O 1
ATOM 1931 N N . VAL A 1 254 ? -67.046 17.145 0.389 1.00 40.97 254 VAL A N 1
ATOM 1932 C CA . VAL A 1 254 ? -68.225 17.839 -0.110 1.00 40.97 254 VAL A CA 1
ATOM 1933 C C . VAL A 1 254 ? -67.928 19.327 0.056 1.00 40.97 254 VAL A C 1
ATOM 1935 O O . VAL A 1 254 ? -67.925 19.848 1.168 1.00 40.97 254 VAL A O 1
ATOM 1938 N N . THR A 1 255 ? -67.661 20.015 -1.046 1.00 40.88 255 THR A N 1
ATOM 1939 C CA . THR A 1 255 ? -68.029 21.425 -1.153 1.00 40.88 255 THR A CA 1
ATOM 1940 C C . THR A 1 255 ? -68.968 21.551 -2.328 1.00 40.88 255 THR A C 1
ATOM 1942 O O . THR A 1 255 ? -68.557 21.556 -3.487 1.00 40.88 255 THR A O 1
ATOM 1945 N N . ASP A 1 256 ? -70.239 21.617 -1.967 1.00 34.94 256 ASP A N 1
ATOM 1946 C CA . ASP A 1 256 ? -71.292 22.236 -2.742 1.00 34.94 256 ASP A CA 1
ATOM 1947 C C . ASP A 1 256 ? -70.849 23.637 -3.202 1.00 34.94 256 ASP A C 1
ATOM 1949 O O . ASP A 1 256 ? -70.557 24.518 -2.389 1.00 34.94 256 ASP A O 1
ATOM 1953 N N . ARG A 1 257 ? -70.748 23.806 -4.521 1.00 35.81 257 ARG A N 1
ATOM 1954 C CA . ARG A 1 257 ? -70.979 25.070 -5.225 1.00 35.81 257 ARG A CA 1
ATOM 1955 C C . ARG A 1 257 ? -71.668 24.742 -6.541 1.00 35.81 257 ARG A C 1
ATOM 1957 O O . ARG A 1 257 ? -71.029 24.473 -7.553 1.00 35.81 257 ARG A O 1
ATOM 1964 N N . THR A 1 258 ? -72.988 24.689 -6.458 1.00 38.75 258 THR A N 1
ATOM 1965 C CA . THR A 1 258 ? -73.940 25.299 -7.395 1.00 38.75 258 THR A CA 1
ATOM 1966 C C . THR A 1 258 ? -73.370 25.976 -8.658 1.00 38.75 258 THR A C 1
ATOM 1968 O O . THR A 1 258 ? -72.646 26.967 -8.573 1.00 38.75 258 THR A O 1
ATOM 1971 N N . GLU A 1 259 ? -73.898 25.494 -9.790 1.00 35.84 259 GLU A N 1
ATOM 1972 C CA . GLU A 1 259 ? -74.416 26.253 -10.946 1.00 35.84 259 GLU A CA 1
ATOM 1973 C C . GLU A 1 259 ? -73.478 26.791 -12.047 1.00 35.84 259 GLU A C 1
ATOM 1975 O O . GLU A 1 259 ? -72.495 27.486 -11.808 1.00 35.84 259 GLU A O 1
ATOM 1980 N N . GLY A 1 260 ? -73.904 26.529 -13.297 1.00 34.25 260 GLY A N 1
ATOM 1981 C CA . GLY A 1 260 ? -73.441 27.160 -14.541 1.00 34.25 260 GLY A CA 1
ATOM 1982 C C . GLY A 1 260 ? -72.925 26.149 -15.574 1.00 34.25 260 GLY A C 1
ATOM 1983 O O . GLY A 1 260 ? -71.725 25.964 -15.701 1.00 34.25 260 GLY A O 1
ATOM 1984 N N . ALA A 1 261 ? -73.776 25.297 -16.150 1.00 37.09 261 ALA A N 1
ATOM 1985 C CA . ALA A 1 261 ? -74.481 25.531 -17.419 1.00 37.09 261 ALA A CA 1
ATOM 1986 C C . ALA A 1 261 ? -73.576 25.581 -18.675 1.00 37.09 261 ALA A C 1
ATOM 1988 O O . ALA A 1 261 ? -72.756 26.474 -18.850 1.00 37.09 261 ALA A O 1
ATOM 1989 N N . ASP A 1 262 ? -73.870 24.628 -19.564 1.00 38.34 262 ASP A N 1
ATOM 1990 C CA . ASP A 1 262 ? -73.844 24.715 -21.026 1.00 38.34 262 ASP A CA 1
ATOM 1991 C C . ASP A 1 262 ? -72.517 24.705 -21.809 1.00 38.34 262 ASP A C 1
ATOM 1993 O O . ASP A 1 262 ? -71.748 25.657 -21.852 1.00 38.34 262 ASP A O 1
ATOM 1997 N N . ASN A 1 263 ? -72.377 23.629 -22.596 1.00 38.31 263 ASN A N 1
ATOM 1998 C CA . ASN A 1 263 ? -72.482 23.617 -24.067 1.00 38.31 263 ASN A CA 1
ATOM 1999 C C . ASN A 1 263 ? -71.369 22.840 -24.808 1.00 38.31 263 ASN A C 1
ATOM 2001 O O . ASN A 1 263 ? -70.245 23.293 -24.972 1.00 38.31 263 ASN A O 1
ATOM 2005 N N . VAL A 1 264 ? -71.818 21.734 -25.422 1.00 39.31 264 VAL A N 1
ATOM 2006 C CA . VAL A 1 264 ? -71.743 21.479 -26.878 1.00 39.31 264 VAL A CA 1
ATOM 2007 C C . VAL A 1 264 ? -70.440 20.922 -27.485 1.00 39.31 264 VAL A C 1
ATOM 2009 O O . VAL A 1 264 ? -69.487 21.626 -27.773 1.00 39.31 264 VAL A O 1
ATOM 2012 N N . ARG A 1 265 ? -70.583 19.634 -27.846 1.00 38.91 265 ARG A N 1
ATOM 2013 C CA . ARG A 1 265 ? -70.286 18.956 -29.131 1.00 38.91 265 ARG A CA 1
ATOM 2014 C C . ARG A 1 265 ? -68.841 18.846 -29.645 1.00 38.91 265 ARG A C 1
ATOM 2016 O O . ARG A 1 265 ? -68.213 19.838 -29.961 1.00 38.91 265 ARG A O 1
ATOM 2023 N N . GLN A 1 266 ? -68.512 17.582 -29.968 1.00 40.00 266 GLN A N 1
ATOM 2024 C CA . GLN A 1 266 ? -67.958 17.081 -31.250 1.00 40.00 266 GLN A CA 1
ATOM 2025 C C . GLN A 1 266 ? -66.685 17.804 -31.744 1.00 40.00 266 GLN A C 1
ATOM 2027 O O . GLN A 1 266 ? -66.753 18.943 -32.179 1.00 40.00 266 GLN A O 1
ATOM 2032 N N . ARG A 1 267 ? -65.508 17.181 -31.790 1.00 39.09 267 ARG A N 1
ATOM 2033 C CA . ARG A 1 267 ? -65.081 16.067 -32.657 1.00 39.09 267 ARG A CA 1
ATOM 2034 C C . ARG A 1 267 ? -63.647 15.690 -32.298 1.00 39.09 267 ARG A C 1
ATOM 2036 O O . ARG A 1 267 ? -62.910 16.612 -31.890 1.00 39.09 267 ARG A O 1
#

Solvent-accessible surface area (backbone atoms only — not comparable to full-atom values): 15462 Å² total; per-residue (Å²): 97,72,69,30,55,50,52,51,52,51,47,30,50,52,47,61,74,64,72,66,82,89,76,82,83,72,83,74,51,72,70,53,50,51,39,54,50,48,38,44,76,68,35,67,72,46,30,63,44,42,77,46,98,39,38,59,8,48,49,51,23,49,56,50,44,52,50,43,24,57,74,67,71,48,84,77,55,75,92,43,45,45,49,33,51,50,52,52,40,51,33,23,52,52,35,9,63,77,49,77,48,56,27,56,61,38,11,62,20,26,54,50,62,41,62,51,59,65,68,68,68,30,78,92,47,56,94,42,53,94,41,52,67,56,60,39,46,26,34,54,78,30,30,85,44,29,67,62,47,50,52,50,32,53,53,44,30,58,48,51,74,67,37,74,88,47,55,92,42,64,94,38,59,68,56,49,46,45,29,23,67,78,31,63,92,48,31,65,61,54,50,53,54,28,49,53,44,32,60,49,48,68,68,35,75,91,42,51,85,43,64,88,41,54,68,58,49,47,45,26,26,69,76,30,71,91,48,30,65,64,50,51,54,60,71,70,46,76,74,80,72,76,79,73,95,76,82,76,84,83,86,80,81,86,71,92,75,82,87,82,83,90,84,85,80,88,132

Radius of gyration: 29.64 Å; Cα contacts (8 Å, |Δi|>4): 247; chains: 1; bounding box: 97×44×64 Å

pLDDT: mean 80.81, std 17.39, range [31.33, 96.44]